Protein AF-0000000086166645 (afdb_homodimer)

Organism: Eudyptula minor (NCBI:txid37083)

Sequence (328 aa):
VIAVFSGGPWGHWTWPEMCPKGSYTSSISFKVETPQGVMEDDMALNGIRLCCSHSRDPSGGNTAESQSGRWGRWSEVAHLVGFALLVEVPQRGLLSNEVATTSAHFACSDGHILEGPGSIWGQWGGWSAQCPRAVCGTETWQDPAQGLKSDDTALNDLNELFCCVIAVFSGGPWGHWTWPEMCPKGSYTSSISFKVETPQGVMEDDMALNGIRLCCSHSRDPSGGNTAESQSGRWGRWSEVAHLVGFALLVEVPQRGLLSNEVATTSAHFACSDGHILEGPGSIWGQWGGWSAQCPRAVCGTETWQDPAQGLKSDDTALNDLNELFCC

Structure (mmCIF, N/CA/C/O backbone):
data_AF-0000000086166645-model_v1
#
loop_
_entity.id
_entity.type
_entity.pdbx_description
1 polymer 'Vitelline membrane outer layer protein 1'
#
loop_
_atom_site.group_PDB
_atom_site.id
_atom_site.type_symbol
_atom_site.label_atom_id
_atom_site.label_alt_id
_atom_site.label_comp_id
_atom_site.label_asym_id
_atom_site.label_entity_id
_atom_site.label_seq_id
_atom_site.pdbx_PDB_ins_code
_atom_site.Cartn_x
_atom_site.Cartn_y
_atom_site.Cartn_z
_atom_site.occupancy
_atom_site.B_iso_or_equiv
_atom_site.auth_seq_id
_atom_site.auth_comp_id
_atom_site.auth_asym_id
_atom_site.auth_atom_id
_atom_site.pdbx_PDB_model_num
ATOM 1 N N . VAL A 1 1 ? -14.945 -15.648 -1.2 1 90.44 1 VAL A N 1
ATOM 2 C CA . VAL A 1 1 ? -13.82 -16.062 -2.023 1 90.44 1 VAL A CA 1
ATOM 3 C C . VAL A 1 1 ? -13.914 -15.398 -3.398 1 90.44 1 VAL A C 1
ATOM 5 O O . VAL A 1 1 ? -15 -15.289 -3.965 1 90.44 1 VAL A O 1
ATOM 8 N N . ILE A 1 2 ? -12.773 -14.914 -3.855 1 88.88 2 ILE A N 1
ATOM 9 C CA . ILE A 1 2 ? -12.68 -14.461 -5.238 1 88.88 2 ILE A CA 1
ATOM 10 C C . ILE A 1 2 ? -11.641 -15.289 -5.984 1 88.88 2 ILE A C 1
ATOM 12 O O . ILE A 1 2 ? -10.609 -15.672 -5.418 1 88.88 2 ILE A O 1
ATOM 16 N N . ALA A 1 3 ? -12.07 -15.633 -7.16 1 86.69 3 ALA A N 1
ATOM 17 C CA . ALA A 1 3 ? -11.211 -16.547 -7.918 1 86.69 3 ALA A CA 1
ATOM 18 C C . ALA A 1 3 ? -11.125 -16.125 -9.383 1 86.69 3 ALA A C 1
ATOM 20 O O . ALA A 1 3 ? -12.016 -15.445 -9.891 1 86.69 3 ALA A O 1
ATOM 21 N N . VAL A 1 4 ? -9.992 -16.406 -9.867 1 81.25 4 VAL A N 1
ATOM 22 C CA . VAL A 1 4 ? -9.867 -16.297 -11.312 1 81.25 4 VAL A CA 1
ATOM 23 C C . VAL A 1 4 ? -9.469 -17.641 -11.906 1 81.25 4 VAL A C 1
ATOM 25 O O . VAL A 1 4 ? -8.719 -18.391 -11.297 1 81.25 4 VAL A O 1
ATOM 28 N N . PHE A 1 5 ? -10.227 -18 -13 1 67.88 5 PHE A N 1
ATOM 29 C CA . PHE A 1 5 ? -10.023 -19.328 -13.57 1 67.88 5 PHE A CA 1
ATOM 30 C C . PHE A 1 5 ? -9.078 -19.281 -14.758 1 67.88 5 PHE A C 1
ATOM 32 O O . PHE A 1 5 ? -9.172 -18.375 -15.586 1 67.88 5 PHE A O 1
ATOM 39 N N . SER A 1 6 ? -7.941 -19.906 -14.602 1 59.84 6 SER A N 1
ATOM 40 C CA . SER A 1 6 ? -7.094 -19.891 -15.789 1 59.84 6 SER A CA 1
ATOM 41 C C . SER A 1 6 ? -7.125 -21.25 -16.5 1 59.84 6 SER A C 1
ATOM 43 O O . SER A 1 6 ? -6.547 -21.406 -17.578 1 59.84 6 SER A O 1
ATOM 45 N N . GLY A 1 7 ? -7.973 -22.172 -16.312 1 52.88 7 GLY A N 1
ATOM 46 C CA . GLY A 1 7 ? -8.312 -23.281 -17.188 1 52.88 7 GLY A CA 1
ATOM 47 C C . GLY A 1 7 ? -7.648 -24.578 -16.781 1 52.88 7 GLY A C 1
ATOM 48 O O . GLY A 1 7 ? -7.93 -25.625 -17.359 1 52.88 7 GLY A O 1
ATOM 49 N N . GLY A 1 8 ? -6.352 -24.672 -16.266 1 54.59 8 GLY A N 1
ATOM 50 C CA . GLY A 1 8 ? -5.777 -26 -16.375 1 54.59 8 GLY A CA 1
ATOM 51 C C . GLY A 1 8 ? -6.262 -26.953 -15.297 1 54.59 8 GLY A C 1
ATOM 52 O O . GLY A 1 8 ? -6.512 -26.531 -14.164 1 54.59 8 GLY A O 1
ATOM 53 N N . PRO A 1 9 ? -6.777 -28.109 -15.727 1 54.25 9 PRO A N 1
ATOM 54 C CA . PRO A 1 9 ? -7.504 -29.109 -14.938 1 54.25 9 PRO A CA 1
ATOM 55 C C . PRO A 1 9 ? -6.633 -29.75 -13.867 1 54.25 9 PRO A C 1
ATOM 57 O O . PRO A 1 9 ? -7.145 -30.453 -12.984 1 54.25 9 PRO A O 1
ATOM 60 N N . TRP A 1 10 ? -5.227 -29.578 -13.961 1 61.47 10 TRP A N 1
ATOM 61 C CA . TRP A 1 10 ? -4.43 -30.453 -13.109 1 61.47 10 TRP A CA 1
ATOM 62 C C . TRP A 1 10 ? -3.742 -29.672 -12 1 61.47 10 TRP A C 1
ATOM 64 O O . TRP A 1 10 ? -3.293 -28.547 -12.219 1 61.47 10 TRP A O 1
ATOM 74 N N . GLY A 1 11 ? -4.035 -30.016 -10.703 1 70.62 11 GLY A N 1
ATOM 75 C CA . GLY A 1 11 ? -3.324 -29.5 -9.539 1 70.62 11 GLY A CA 1
ATOM 76 C C . GLY A 1 11 ? -4.059 -29.734 -8.234 1 70.62 11 GLY A C 1
ATOM 77 O O . GLY A 1 11 ? -5.004 -30.516 -8.188 1 70.62 11 GLY A O 1
ATOM 78 N N . HIS A 1 12 ? -3.377 -29.391 -7.242 1 76.38 12 HIS A N 1
ATOM 79 C CA . HIS A 1 12 ? -3.98 -29.469 -5.914 1 76.38 12 HIS A CA 1
ATOM 80 C C . HIS A 1 12 ? -3.979 -28.094 -5.23 1 76.38 12 HIS A C 1
ATOM 82 O O . HIS A 1 12 ? -3.123 -27.266 -5.52 1 76.38 12 HIS A O 1
ATOM 88 N N . TRP A 1 13 ? -5.016 -28.016 -4.41 1 79.56 13 TRP A N 1
ATOM 89 C CA . TRP A 1 13 ? -5.074 -26.797 -3.617 1 79.56 13 TRP A CA 1
ATOM 90 C C . TRP A 1 13 ? -4.07 -26.844 -2.473 1 79.56 13 TRP A C 1
ATOM 92 O O . TRP A 1 13 ? -3.928 -27.859 -1.802 1 79.56 13 TRP A O 1
ATOM 102 N N . THR A 1 14 ? -3.383 -25.703 -2.408 1 82 14 THR A N 1
ATOM 103 C CA . THR A 1 14 ? -2.521 -25.562 -1.239 1 82 14 THR A CA 1
ATOM 104 C C . THR A 1 14 ? -3.342 -25.203 -0.003 1 82 14 THR A C 1
ATOM 106 O O . THR A 1 14 ? -4.535 -24.922 -0.106 1 82 14 THR A O 1
ATOM 109 N N . TRP A 1 15 ? -2.68 -25.312 1.168 1 85.62 15 TRP A N 1
ATOM 110 C CA . TRP A 1 15 ? -3.35 -24.859 2.381 1 85.62 15 TRP A CA 1
ATOM 111 C C . TRP A 1 15 ? -3.559 -23.344 2.348 1 85.62 15 TRP A C 1
ATOM 113 O O . TRP A 1 15 ? -2.682 -22.594 1.906 1 85.62 15 TRP A O 1
ATOM 123 N N . PRO A 1 16 ? -4.691 -22.984 2.898 1 89.88 16 PRO A N 1
ATOM 124 C CA . PRO A 1 16 ? -4.953 -21.547 2.941 1 89.88 16 PRO A CA 1
ATOM 125 C C . PRO A 1 16 ? -4.098 -20.812 3.979 1 89.88 16 PRO A C 1
ATOM 127 O O . PRO A 1 16 ? -3.785 -21.391 5.031 1 89.88 16 PRO A O 1
ATOM 130 N N . GLU A 1 17 ? -3.633 -19.703 3.641 1 91.5 17 GLU A N 1
ATOM 131 C CA . GLU A 1 17 ? -2.971 -18.797 4.574 1 91.5 17 GLU A CA 1
ATOM 132 C C . GLU A 1 17 ? -3.768 -17.5 4.754 1 91.5 17 GLU A C 1
ATOM 134 O O . GLU A 1 17 ? -4.113 -16.844 3.771 1 91.5 17 GLU A O 1
ATOM 139 N N . MET A 1 18 ? -4.004 -17.156 6.109 1 92.81 18 MET A N 1
ATOM 140 C CA . MET A 1 18 ? -4.84 -16 6.406 1 92.81 18 MET A CA 1
ATOM 141 C C . MET A 1 18 ? -4.035 -14.922 7.121 1 92.81 18 MET A C 1
ATOM 143 O O . MET A 1 18 ? -3.092 -15.227 7.852 1 92.81 18 MET A O 1
ATOM 147 N N . CYS A 1 19 ? -4.453 -13.695 6.855 1 90.12 19 CYS A N 1
ATOM 148 C CA . CYS A 1 19 ? -3.98 -12.609 7.711 1 90.12 19 CYS A CA 1
ATOM 149 C C . CYS A 1 19 ? -4.512 -12.766 9.133 1 90.12 19 CYS A C 1
ATOM 151 O O . CYS A 1 19 ? -5.539 -13.406 9.344 1 90.12 19 CYS A O 1
ATOM 153 N N . PRO A 1 20 ? -3.758 -12.188 10.102 1 86.31 20 PRO A N 1
ATOM 154 C CA . PRO A 1 20 ? -4.316 -12.188 11.461 1 86.31 20 PRO A CA 1
ATOM 155 C C . PRO A 1 20 ? -5.711 -11.578 11.523 1 86.31 20 PRO A C 1
ATOM 157 O O . PRO A 1 20 ? -6.059 -10.734 10.695 1 86.31 20 PRO A O 1
ATOM 160 N N . LYS A 1 21 ? -6.406 -12.031 12.562 1 85.62 21 LYS A N 1
ATOM 161 C CA . LYS A 1 21 ? -7.766 -11.531 12.719 1 85.62 21 LYS A CA 1
ATOM 162 C C . LYS A 1 21 ? -7.781 -10.008 12.812 1 85.62 21 LYS A C 1
ATOM 164 O O . LYS A 1 21 ? -6.977 -9.414 13.539 1 85.62 21 LYS A O 1
ATOM 169 N N . GLY A 1 22 ? -8.656 -9.398 12.062 1 82.94 22 GLY A N 1
ATOM 170 C CA . GLY A 1 22 ? -8.82 -7.957 12.094 1 82.94 22 GLY A CA 1
ATOM 171 C C . GLY A 1 22 ? -7.883 -7.227 11.156 1 82.94 22 GLY A C 1
ATOM 172 O O . GLY A 1 22 ? -7.855 -5.992 11.133 1 82.94 22 GLY A O 1
ATOM 173 N N . SER A 1 23 ? -7.137 -8.031 10.414 1 86.38 23 SER A N 1
ATOM 174 C CA . SER A 1 23 ? -6.215 -7.406 9.477 1 86.38 23 SER A CA 1
ATOM 175 C C . SER A 1 23 ? -6.602 -7.711 8.031 1 86.38 23 SER A C 1
ATOM 177 O O . SER A 1 23 ? -7.375 -8.633 7.777 1 86.38 23 SER A O 1
ATOM 179 N N . TYR A 1 24 ? -6.133 -6.902 7.203 1 90.06 24 TYR A N 1
ATOM 180 C CA . TYR A 1 24 ? -6.422 -7.027 5.777 1 90.06 24 TYR A CA 1
ATOM 181 C C . TYR A 1 24 ? -5.164 -6.809 4.945 1 90.06 24 TYR A C 1
ATOM 183 O O . TYR A 1 24 ? -4.172 -6.273 5.438 1 90.06 24 TYR A O 1
ATOM 191 N N . THR A 1 25 ? -5.289 -7.195 3.715 1 90.69 25 THR A N 1
ATOM 192 C CA . THR A 1 25 ? -4.133 -7.062 2.832 1 90.69 25 THR A CA 1
ATOM 193 C C . THR A 1 25 ? -4.043 -5.645 2.275 1 90.69 25 THR A C 1
ATOM 195 O O . THR A 1 25 ? -4.965 -5.168 1.612 1 90.69 25 THR A O 1
ATOM 198 N N . SER A 1 26 ? -2.951 -5.039 2.537 1 88.12 26 SER A N 1
ATOM 199 C CA . SER A 1 26 ? -2.789 -3.67 2.061 1 88.12 26 SER A CA 1
ATOM 200 C C . SER A 1 26 ? -1.726 -3.586 0.97 1 88.12 26 SER A C 1
ATOM 202 O O . SER A 1 26 ? -1.626 -2.576 0.27 1 88.12 26 SER A O 1
ATOM 204 N N . SER A 1 27 ? -0.942 -4.57 0.837 1 88.56 27 SER A N 1
ATOM 205 C CA . SER A 1 27 ? 0.102 -4.637 -0.181 1 88.56 27 SER A CA 1
ATOM 206 C C . SER A 1 27 ? 0.457 -6.082 -0.516 1 88.56 27 SER A C 1
ATOM 208 O O . SER A 1 27 ? 0.029 -7.008 0.176 1 88.56 27 SER A O 1
ATOM 210 N N . ILE A 1 28 ? 1.284 -6.16 -1.616 1 90.12 28 ILE A N 1
ATOM 211 C CA . ILE A 1 28 ? 1.603 -7.5 -2.098 1 90.12 28 ILE A CA 1
ATOM 212 C C . ILE A 1 28 ? 3.072 -7.566 -2.504 1 90.12 28 ILE A C 1
ATOM 214 O O . ILE A 1 28 ? 3.623 -6.594 -3.027 1 90.12 28 ILE A O 1
ATOM 218 N N . SER A 1 29 ? 3.648 -8.688 -2.215 1 89.5 29 SER A N 1
ATOM 219 C CA . SER A 1 29 ? 4.969 -9.023 -2.742 1 89.5 29 SER A CA 1
ATOM 220 C C . SER A 1 29 ? 4.898 -10.234 -3.666 1 89.5 29 SER A C 1
ATOM 222 O O . SER A 1 29 ? 4.09 -11.141 -3.453 1 89.5 29 SER A O 1
ATOM 224 N N . PHE A 1 30 ? 5.793 -10.234 -4.645 1 88.31 30 PHE A N 1
ATOM 225 C CA . PHE A 1 30 ? 5.805 -11.297 -5.641 1 88.31 30 PHE A CA 1
ATOM 226 C C . PHE A 1 30 ? 7.113 -12.078 -5.586 1 88.31 30 PHE A C 1
ATOM 228 O O . PHE A 1 30 ? 8.188 -11.484 -5.461 1 88.31 30 PHE A O 1
ATOM 235 N N . LYS A 1 31 ? 6.895 -13.367 -5.668 1 86.75 31 LYS A N 1
ATOM 236 C CA . LYS A 1 31 ? 8.078 -14.203 -5.871 1 86.75 31 LYS A CA 1
ATOM 237 C C . LYS A 1 31 ? 8.281 -14.508 -7.352 1 86.75 31 LYS A C 1
ATOM 239 O O . LYS A 1 31 ? 7.469 -15.211 -7.965 1 86.75 31 LYS A O 1
ATOM 244 N N . VAL A 1 32 ? 9.422 -13.992 -7.816 1 83.75 32 VAL A N 1
ATOM 245 C CA . VAL A 1 32 ? 9.641 -14.086 -9.258 1 83.75 32 VAL A CA 1
ATOM 246 C C . VAL A 1 32 ? 11 -14.727 -9.531 1 83.75 32 VAL A C 1
ATOM 248 O O . VAL A 1 32 ? 11.977 -14.445 -8.836 1 83.75 32 VAL A O 1
ATOM 251 N N . GLU A 1 33 ? 11.039 -15.742 -10.359 1 77.25 33 GLU A N 1
ATOM 252 C CA . GLU A 1 33 ? 12.289 -16.328 -10.844 1 77.25 33 GLU A CA 1
ATOM 253 C C . GLU A 1 33 ? 12.734 -15.68 -12.148 1 77.25 33 GLU A C 1
ATOM 255 O O . GLU A 1 33 ? 11.953 -15.57 -13.094 1 77.25 33 GLU A O 1
ATOM 260 N N . THR A 1 34 ? 13.867 -14.961 -12.031 1 66.31 34 THR A N 1
ATOM 261 C CA . THR A 1 34 ? 14.398 -14.375 -13.258 1 66.31 34 THR A CA 1
ATOM 262 C C . THR A 1 34 ? 14.859 -15.461 -14.227 1 66.31 34 THR A C 1
ATOM 264 O O . THR A 1 34 ? 15.312 -16.531 -13.797 1 66.31 34 THR A O 1
ATOM 267 N N . PRO A 1 35 ? 14.633 -15.289 -15.5 1 60.47 35 PRO A N 1
ATOM 268 C CA . PRO A 1 35 ? 15.016 -16.312 -16.484 1 60.47 35 PRO A CA 1
ATOM 269 C C . PRO A 1 35 ? 16.484 -16.703 -16.375 1 60.47 35 PRO A C 1
ATOM 271 O O . PRO A 1 35 ? 17.344 -15.844 -16.125 1 60.47 35 PRO A O 1
ATOM 274 N N . GLN A 1 36 ? 17 -17.844 -15.922 1 54.12 36 GLN A N 1
ATOM 275 C CA . GLN A 1 36 ? 18.391 -18.234 -15.789 1 54.12 36 GLN A CA 1
ATOM 276 C C . GLN A 1 36 ? 19 -18.625 -17.141 1 54.12 36 GLN A C 1
ATOM 278 O O . GLN A 1 36 ? 20.219 -18.672 -17.297 1 54.12 36 GLN A O 1
ATOM 283 N N . GLY A 1 37 ? 18.141 -18.938 -18.094 1 49.38 37 GLY A N 1
ATOM 284 C CA . GLY A 1 37 ? 18.766 -19.453 -19.312 1 49.38 37 GLY A CA 1
ATOM 285 C C . GLY A 1 37 ? 18.469 -18.594 -20.531 1 49.38 37 GLY A C 1
ATOM 286 O O . GLY A 1 37 ? 17.922 -17.5 -20.422 1 49.38 37 GLY A O 1
ATOM 287 N N . VAL A 1 38 ? 19.047 -19.125 -21.797 1 46.09 38 VAL A N 1
ATOM 288 C CA . VAL A 1 38 ? 19.016 -18.578 -23.156 1 46.09 38 VAL A CA 1
ATOM 289 C C . VAL A 1 38 ? 17.625 -18.062 -23.484 1 46.09 38 VAL A C 1
ATOM 291 O O . VAL A 1 38 ? 17.469 -17.141 -24.297 1 46.09 38 VAL A O 1
ATOM 294 N N . MET A 1 39 ? 16.656 -18.906 -23.234 1 43.19 39 MET A N 1
ATOM 295 C CA . MET A 1 39 ? 15.312 -18.453 -23.594 1 43.19 39 MET A CA 1
ATOM 296 C C . MET A 1 39 ? 14.734 -17.547 -22.516 1 43.19 39 MET A C 1
ATOM 298 O O . MET A 1 39 ? 14.312 -18.016 -21.453 1 43.19 39 MET A O 1
ATOM 302 N N . GLU A 1 40 ? 15.352 -16.516 -22.109 1 46.94 40 GLU A N 1
ATOM 303 C CA . GLU A 1 40 ? 15.438 -15.383 -21.188 1 46.94 40 GLU A CA 1
ATOM 304 C C . GLU A 1 40 ? 14.07 -15.031 -20.625 1 46.94 40 GLU A C 1
ATOM 306 O O . GLU A 1 40 ? 13.977 -14.297 -19.625 1 46.94 40 GLU A O 1
ATOM 311 N N . ASP A 1 41 ? 12.992 -15.195 -21.359 1 49.28 41 ASP A N 1
ATOM 312 C CA . ASP A 1 41 ? 11.836 -14.32 -21.234 1 49.28 41 ASP A CA 1
ATOM 313 C C . ASP A 1 41 ? 10.797 -14.906 -20.281 1 49.28 41 ASP A C 1
ATOM 315 O O . ASP A 1 41 ? 9.656 -14.43 -20.234 1 49.28 41 ASP A O 1
ATOM 319 N N . ASP A 1 42 ? 11.117 -16.109 -19.688 1 54.41 42 ASP A N 1
ATOM 320 C CA . ASP A 1 42 ? 9.906 -16.625 -19.047 1 54.41 42 ASP A CA 1
ATOM 321 C C . ASP A 1 42 ? 9.859 -16.234 -17.578 1 54.41 42 ASP A C 1
ATOM 323 O O . ASP A 1 42 ? 10.539 -16.844 -16.75 1 54.41 42 ASP A O 1
ATOM 327 N N . MET A 1 43 ? 9.445 -15.039 -17.219 1 61.44 43 MET A N 1
ATOM 328 C CA . MET A 1 43 ? 9.188 -14.711 -15.82 1 61.44 43 MET A CA 1
ATOM 329 C C . MET A 1 43 ? 7.953 -15.453 -15.312 1 61.44 43 MET A C 1
ATOM 331 O O . MET A 1 43 ? 6.926 -15.5 -15.992 1 61.44 43 MET A O 1
ATOM 335 N N . ALA A 1 44 ? 8.195 -16.406 -14.422 1 76.56 44 ALA A N 1
ATOM 336 C CA . ALA A 1 44 ? 7.047 -17.062 -13.797 1 76.56 44 ALA A CA 1
ATOM 337 C C . ALA A 1 44 ? 6.832 -16.547 -12.375 1 76.56 44 ALA A C 1
ATOM 339 O O . ALA A 1 44 ? 7.793 -16.266 -11.656 1 76.56 44 ALA A O 1
ATOM 340 N N . LEU A 1 45 ? 5.566 -16.234 -12.188 1 81.81 45 LEU A N 1
ATOM 341 C CA . LEU A 1 45 ? 5.168 -15.898 -10.828 1 81.81 45 LEU A CA 1
ATOM 342 C C . LEU A 1 45 ? 5.082 -17.141 -9.953 1 81.81 45 LEU A C 1
ATOM 344 O O . LEU A 1 45 ? 4.215 -18 -10.164 1 81.81 45 LEU A O 1
ATOM 348 N N . ASN A 1 46 ? 5.992 -17.219 -8.969 1 81.75 46 ASN A N 1
ATOM 349 C CA . ASN A 1 46 ? 6.09 -18.438 -8.172 1 81.75 46 ASN A CA 1
ATOM 350 C C . ASN A 1 46 ? 5.348 -18.297 -6.844 1 81.75 46 ASN A C 1
ATOM 352 O O . ASN A 1 46 ? 5.105 -19.297 -6.156 1 81.75 46 ASN A O 1
ATOM 356 N N . GLY A 1 47 ? 5.039 -17.125 -6.551 1 85.25 47 GLY A N 1
ATOM 357 C CA . GLY A 1 47 ? 4.355 -16.922 -5.285 1 85.25 47 GLY A CA 1
ATOM 358 C C . GLY A 1 47 ? 3.855 -15.5 -5.098 1 85.25 47 GLY A C 1
ATOM 359 O O . GLY A 1 47 ? 4.375 -14.562 -5.715 1 85.25 47 GLY A O 1
ATOM 360 N N . ILE A 1 48 ? 2.848 -15.461 -4.246 1 88.19 48 ILE A N 1
ATOM 361 C CA . ILE A 1 48 ? 2.361 -14.164 -3.807 1 88.19 48 ILE A CA 1
ATOM 362 C C . ILE A 1 48 ? 2.359 -14.102 -2.279 1 88.19 48 ILE A C 1
ATOM 364 O O . ILE A 1 48 ? 2.053 -15.094 -1.615 1 88.19 48 ILE A O 1
ATOM 368 N N . ARG A 1 49 ? 2.699 -12.953 -1.855 1 89.44 49 ARG A N 1
ATOM 369 C CA . ARG A 1 49 ? 2.668 -12.68 -0.423 1 89.44 49 ARG A CA 1
ATOM 370 C C . ARG A 1 49 ? 1.76 -11.492 -0.112 1 89.44 49 ARG A C 1
ATOM 372 O O . ARG A 1 49 ? 1.937 -10.406 -0.666 1 89.44 49 ARG A O 1
ATOM 379 N N . LEU A 1 50 ? 0.805 -11.828 0.806 1 91.19 50 LEU A N 1
ATOM 380 C CA . LEU A 1 50 ? -0.066 -10.766 1.289 1 91.19 50 LEU A CA 1
ATOM 381 C C . LEU A 1 50 ? 0.551 -10.062 2.492 1 91.19 50 LEU A C 1
ATOM 383 O O . LEU A 1 50 ? 0.89 -10.703 3.486 1 91.19 50 LEU A O 1
ATOM 387 N N . CYS A 1 51 ? 0.699 -8.766 2.402 1 87.5 51 CYS A N 1
ATOM 388 C CA . CYS A 1 51 ? 1.122 -7.969 3.549 1 87.5 51 CYS A CA 1
ATOM 389 C C . CYS A 1 51 ? -0.08 -7.414 4.301 1 87.5 51 CYS A C 1
ATOM 391 O O . CYS A 1 51 ? -0.818 -6.578 3.773 1 87.5 51 CYS A O 1
ATOM 393 N N . CYS A 1 52 ? -0.15 -7.797 5.578 1 87.31 52 CYS A N 1
ATOM 394 C CA . CYS A 1 52 ? -1.371 -7.57 6.344 1 87.31 52 CYS A CA 1
ATOM 395 C C . CYS A 1 52 ? -1.237 -6.34 7.234 1 87.31 52 CYS A C 1
ATOM 397 O O . CYS A 1 52 ? -0.193 -6.129 7.855 1 87.31 52 CYS A O 1
ATOM 399 N N . SER A 1 53 ? -2.215 -5.512 7.219 1 79.75 53 SER A N 1
ATOM 400 C CA . SER A 1 53 ? -2.246 -4.312 8.047 1 79.75 53 SER A CA 1
ATOM 401 C C . SER A 1 53 ? -3.555 -4.215 8.828 1 79.75 53 SER A C 1
ATOM 403 O O . SER A 1 53 ? -4.578 -4.75 8.398 1 79.75 53 SER A O 1
ATOM 405 N N . HIS A 1 54 ? -3.363 -3.684 10.008 1 73 54 HIS A N 1
ATOM 406 C CA . HIS A 1 54 ? -4.566 -3.434 10.789 1 73 54 HIS A CA 1
ATOM 407 C C . HIS A 1 54 ? -5.152 -2.061 10.477 1 73 54 HIS A C 1
ATOM 409 O O . HIS A 1 54 ? -4.414 -1.105 10.242 1 73 54 HIS A O 1
ATOM 415 N N . SER A 1 55 ? -6.418 -2.002 9.945 1 57.62 55 SER A N 1
ATOM 416 C CA . SER A 1 55 ? -7.047 -0.722 9.633 1 57.62 55 SER A CA 1
ATOM 417 C C . SER A 1 55 ? -6.91 0.254 10.797 1 57.62 55 SER A C 1
ATOM 419 O O . SER A 1 55 ? -6.801 1.465 10.594 1 57.62 55 SER A O 1
ATOM 421 N N . ARG A 1 56 ? -7.441 -0.224 12.023 1 54 56 ARG A N 1
ATOM 422 C CA . ARG A 1 56 ? -7.703 0.724 13.102 1 54 56 ARG A CA 1
ATOM 423 C C . ARG A 1 56 ? -6.586 0.698 14.141 1 54 56 ARG A C 1
ATOM 425 O O . ARG A 1 56 ? -6.457 1.626 14.938 1 54 56 ARG A O 1
ATOM 432 N N . ASP A 1 57 ? -6.133 -0.481 14.445 1 49.59 57 ASP A N 1
ATOM 433 C CA . ASP A 1 57 ? -5.426 -0.601 15.719 1 49.59 57 ASP A CA 1
ATOM 434 C C . ASP A 1 57 ? -3.918 -0.481 15.523 1 49.59 57 ASP A C 1
ATOM 436 O O . ASP A 1 57 ? -3.297 -1.343 14.898 1 49.59 57 ASP A O 1
ATOM 440 N N . PRO A 1 58 ? -3.436 0.836 15.859 1 47.47 58 PRO A N 1
ATOM 441 C CA . PRO A 1 58 ? -1.997 1.068 16.016 1 47.47 58 PRO A CA 1
ATOM 442 C C . PRO A 1 58 ? -1.287 -0.083 16.719 1 47.47 58 PRO A C 1
ATOM 444 O O . PRO A 1 58 ? -0.056 -0.097 16.797 1 47.47 58 PRO A O 1
ATOM 447 N N . SER A 1 59 ? -2.029 -0.797 17.453 1 43.66 59 SER A N 1
ATOM 448 C CA . SER A 1 59 ? -1.344 -1.587 18.469 1 43.66 59 SER A CA 1
ATOM 449 C C . SER A 1 59 ? -0.371 -2.576 17.844 1 43.66 59 SER A C 1
ATOM 451 O O . SER A 1 59 ? 0.44 -3.189 18.531 1 43.66 59 SER A O 1
ATOM 453 N N . GLY A 1 60 ? -0.621 -2.779 16.703 1 51.22 60 GLY A N 1
ATOM 454 C CA . GLY A 1 60 ? 0.254 -3.883 16.344 1 51.22 60 GLY A CA 1
ATOM 455 C C . GLY A 1 60 ? 1.676 -3.445 16.047 1 51.22 60 GLY A C 1
ATOM 456 O O . GLY A 1 60 ? 2.477 -4.227 15.523 1 51.22 60 GLY A O 1
ATOM 457 N N . GLY A 1 61 ? 2.064 -2.213 16.703 1 55.31 61 GLY A N 1
ATOM 458 C CA . GLY A 1 61 ? 3.447 -1.767 16.75 1 55.31 61 GLY A CA 1
ATOM 459 C C . GLY A 1 61 ? 4.008 -1.423 15.375 1 55.31 61 GLY A C 1
ATOM 460 O O . GLY A 1 61 ? 5.211 -1.181 15.234 1 55.31 61 GLY A O 1
ATOM 461 N N . ASN A 1 62 ? 3.154 -1.214 14.312 1 76.38 62 ASN A N 1
ATOM 462 C CA . ASN A 1 62 ? 3.855 -1.054 13.039 1 76.38 62 ASN A CA 1
ATOM 463 C C . ASN A 1 62 ? 3.447 0.236 12.336 1 76.38 62 ASN A C 1
ATOM 465 O O . ASN A 1 62 ? 3.381 0.281 11.102 1 76.38 62 ASN A O 1
ATOM 469 N N . THR A 1 63 ? 3.041 1.251 13.258 1 82.75 63 THR A N 1
ATOM 470 C CA . THR A 1 63 ? 2.715 2.525 12.633 1 82.75 63 THR A CA 1
ATOM 471 C C . THR A 1 63 ? 3.529 3.658 13.25 1 82.75 63 THR A C 1
ATOM 473 O O . THR A 1 63 ? 3.957 3.564 14.398 1 82.75 63 THR A O 1
ATOM 476 N N . ALA A 1 64 ? 3.832 4.695 12.57 1 87.81 64 ALA A N 1
ATOM 477 C CA . ALA A 1 64 ? 4.359 5.984 13.016 1 87.81 64 ALA A CA 1
ATOM 478 C C . ALA A 1 64 ? 3.377 7.113 12.719 1 87.81 64 ALA A C 1
ATOM 480 O O . ALA A 1 64 ? 2.963 7.301 11.57 1 87.81 64 ALA A O 1
ATOM 481 N N . GLU A 1 65 ? 2.984 7.812 13.727 1 87.12 65 GLU A N 1
ATOM 482 C CA . GLU A 1 65 ? 1.935 8.82 13.578 1 87.12 65 GLU A CA 1
ATOM 483 C C . GLU A 1 65 ? 2.48 10.227 13.812 1 87.12 65 GLU A C 1
ATOM 485 O O . GLU A 1 65 ? 3.227 10.461 14.766 1 87.12 65 GLU A O 1
ATOM 490 N N . SER A 1 66 ? 2.066 11.062 12.875 1 83.06 66 SER A N 1
ATOM 491 C CA . SER A 1 66 ? 2.359 12.469 13.141 1 83.06 66 SER A CA 1
ATOM 492 C C . SER A 1 66 ? 1.564 12.984 14.328 1 83.06 66 SER A C 1
ATOM 494 O O . SER A 1 66 ? 0.522 12.43 14.68 1 83.06 66 SER A O 1
ATOM 496 N N . GLN A 1 67 ? 2.154 13.891 14.977 1 75.69 67 GLN A N 1
ATOM 497 C CA . GLN A 1 67 ? 1.313 14.555 15.961 1 75.69 67 GLN A CA 1
ATOM 498 C C . GLN A 1 67 ? 0.068 15.148 15.32 1 75.69 67 GLN A C 1
ATOM 500 O O . GLN A 1 67 ? 0.156 15.805 14.273 1 75.69 67 GLN A O 1
ATOM 505 N N . SER A 1 68 ? -1.004 14.688 15.672 1 72.44 68 SER A N 1
ATOM 506 C CA . SER A 1 68 ? -2.23 15.047 14.969 1 72.44 68 SER A CA 1
ATOM 507 C C . SER A 1 68 ? -3.193 15.797 15.883 1 72.44 68 SER A C 1
ATOM 509 O O . SER A 1 68 ? -3.098 15.703 17.109 1 72.44 68 SER A O 1
ATOM 511 N N . GLY A 1 69 ? -3.912 16.688 15.258 1 67.81 69 GLY A N 1
ATOM 512 C CA . GLY A 1 69 ? -4.961 17.375 15.992 1 67.81 69 GLY A CA 1
ATOM 513 C C . GLY A 1 69 ? -5.977 16.438 16.609 1 67.81 69 GLY A C 1
ATOM 514 O O . GLY A 1 69 ? -6.02 15.25 16.266 1 67.81 69 GLY A O 1
ATOM 515 N N . ARG A 1 70 ? -6.715 16.938 17.531 1 67.62 70 ARG A N 1
ATOM 516 C CA . ARG A 1 70 ? -7.684 16.156 18.297 1 67.62 70 ARG A CA 1
ATOM 517 C C . ARG A 1 70 ? -8.859 15.734 17.422 1 67.62 70 ARG A C 1
ATOM 519 O O . ARG A 1 70 ? -9.492 14.703 17.672 1 67.62 70 ARG A O 1
ATOM 526 N N . TRP A 1 71 ? -9.047 16.469 16.406 1 75.12 71 TRP A N 1
ATOM 527 C CA . TRP A 1 71 ? -10.266 16.25 15.648 1 75.12 71 TRP A CA 1
ATOM 528 C C . TRP A 1 71 ? -9.977 15.469 14.367 1 75.12 71 TRP A C 1
ATOM 530 O O . TRP A 1 71 ? -8.844 15.492 13.867 1 75.12 71 TRP A O 1
ATOM 540 N N . GLY A 1 72 ? -10.969 14.836 13.922 1 81.12 72 GLY A N 1
ATOM 541 C CA . GLY A 1 72 ? -10.883 14.094 12.68 1 81.12 72 GLY A CA 1
ATOM 542 C C . GLY A 1 72 ? -10.875 12.586 12.883 1 81.12 72 GLY A C 1
ATOM 543 O O . GLY A 1 72 ? -10.836 12.109 14.016 1 81.12 72 GLY A O 1
ATOM 544 N N . ARG A 1 73 ? -10.984 11.953 11.836 1 84.44 73 ARG A N 1
ATOM 545 C CA . ARG A 1 73 ? -10.953 10.492 11.82 1 84.44 73 ARG A CA 1
ATOM 546 C C . ARG A 1 73 ? -9.906 9.977 10.844 1 84.44 73 ARG A C 1
ATOM 548 O O . ARG A 1 73 ? -9.742 10.531 9.75 1 84.44 73 ARG A O 1
ATOM 555 N N . TRP A 1 74 ? -9.289 8.906 11.336 1 87.31 74 TRP A N 1
ATOM 556 C CA . TRP A 1 74 ? -8.297 8.281 10.461 1 87.31 74 TRP A CA 1
ATOM 557 C C . TRP A 1 74 ? -8.977 7.523 9.328 1 87.31 74 TRP A C 1
ATOM 559 O O . TRP A 1 74 ? -9.938 6.785 9.547 1 87.31 74 TRP A O 1
ATOM 569 N N . SER A 1 75 ? -8.461 7.797 8.164 1 85.81 75 SER A N 1
ATOM 570 C CA . SER A 1 75 ? -8.969 7.051 7.02 1 85.81 75 SER A CA 1
ATOM 571 C C . SER A 1 75 ? -8.469 5.609 7.031 1 85.81 75 SER A C 1
ATOM 573 O O . SER A 1 75 ? -7.43 5.312 7.621 1 85.81 75 SER A O 1
ATOM 575 N N . GLU A 1 76 ? -9.266 4.805 6.359 1 83.12 76 GLU A N 1
ATOM 576 C CA . GLU A 1 76 ? -8.812 3.432 6.156 1 83.12 76 GLU A CA 1
ATOM 577 C C . GLU A 1 76 ? -7.637 3.375 5.188 1 83.12 76 GLU A C 1
ATOM 579 O O . GLU A 1 76 ? -7.594 4.129 4.211 1 83.12 76 GLU A O 1
ATOM 584 N N . VAL A 1 77 ? -6.75 2.48 5.523 1 84.81 77 VAL A N 1
ATOM 585 C CA . VAL A 1 77 ? -5.66 2.217 4.59 1 84.81 77 VAL A CA 1
ATOM 586 C C . VAL A 1 77 ? -6.184 1.446 3.383 1 84.81 77 VAL A C 1
ATOM 588 O O . VAL A 1 77 ? -7.023 0.553 3.525 1 84.81 77 VAL A O 1
ATOM 591 N N . ALA A 1 78 ? -5.684 1.924 2.217 1 89.19 78 ALA A N 1
ATOM 592 C CA . ALA A 1 78 ? -6.086 1.193 1.016 1 89.19 78 ALA A CA 1
ATOM 593 C C . ALA A 1 78 ? -5.781 -0.296 1.152 1 89.19 78 ALA A C 1
ATOM 595 O O . ALA A 1 78 ? -4.75 -0.677 1.707 1 89.19 78 ALA A O 1
ATOM 596 N N . HIS A 1 79 ? -6.73 -1.062 0.645 1 92.25 79 HIS A N 1
ATOM 597 C CA . HIS A 1 79 ? -6.59 -2.51 0.76 1 92.25 79 HIS A CA 1
ATOM 598 C C . HIS A 1 79 ? -7.039 -3.209 -0.518 1 92.25 79 HIS A C 1
ATOM 600 O O . HIS A 1 79 ? -7.758 -2.625 -1.331 1 92.25 79 HIS A O 1
ATOM 606 N N . LEU A 1 80 ? -6.617 -4.441 -0.63 1 95.19 80 LEU A N 1
ATOM 607 C CA . LEU A 1 80 ? -6.898 -5.195 -1.846 1 95.19 80 LEU A CA 1
ATOM 608 C C . LEU A 1 80 ? -8.336 -5.703 -1.852 1 95.19 80 LEU A C 1
ATOM 610 O O . LEU A 1 80 ? -8.828 -6.203 -0.837 1 95.19 80 LEU A O 1
ATOM 614 N N . VAL A 1 81 ? -8.969 -5.66 -3.068 1 97.56 81 VAL A N 1
ATOM 615 C CA . VAL A 1 81 ? -10.359 -6.094 -3.117 1 97.56 81 VAL A CA 1
ATOM 616 C C . VAL A 1 81 ? -10.562 -7.043 -4.297 1 97.56 81 VAL A C 1
ATOM 618 O O . VAL A 1 81 ? -11.578 -7.742 -4.371 1 97.56 81 VAL A O 1
ATOM 621 N N . GLY A 1 82 ? -9.641 -7.09 -5.203 1 97.12 82 GLY A N 1
ATOM 622 C CA . GLY A 1 82 ? -9.773 -7.934 -6.379 1 97.12 82 GLY A CA 1
ATOM 623 C C . GLY A 1 82 ? -8.461 -8.141 -7.109 1 97.12 82 GLY A C 1
ATOM 624 O O . GLY A 1 82 ? -7.438 -7.562 -6.738 1 97.12 82 GLY A O 1
ATOM 625 N N . PHE A 1 83 ? -8.547 -9.008 -8.203 1 96.12 83 PHE A N 1
ATOM 626 C CA . PHE A 1 83 ? -7.305 -9.273 -8.922 1 96.12 83 PHE A CA 1
ATOM 627 C C . PHE A 1 83 ? -7.594 -9.875 -10.289 1 96.12 83 PHE A C 1
ATOM 629 O O . PHE A 1 83 ? -8.719 -10.297 -10.562 1 96.12 83 PHE A O 1
ATOM 636 N N . ALA A 1 84 ? -6.594 -9.844 -11.078 1 93.81 84 ALA A N 1
ATOM 637 C CA . ALA A 1 84 ? -6.547 -10.492 -12.383 1 93.81 84 ALA A CA 1
ATOM 638 C C . ALA A 1 84 ? -5.172 -11.109 -12.641 1 93.81 84 ALA A C 1
ATOM 640 O O . ALA A 1 84 ? -4.16 -10.617 -12.133 1 93.81 84 ALA A O 1
ATOM 641 N N . LEU A 1 85 ? -5.184 -12.148 -13.438 1 90.88 85 LEU A N 1
ATOM 642 C CA . LEU A 1 85 ? -3.926 -12.836 -13.703 1 90.88 85 LEU A CA 1
ATOM 643 C C . LEU A 1 85 ? -3.596 -12.805 -15.195 1 90.88 85 LEU A C 1
ATOM 645 O O . LEU A 1 85 ? -4.5 -12.805 -16.031 1 90.88 85 LEU A O 1
ATOM 649 N N . LEU A 1 86 ? -2.332 -12.711 -15.406 1 88.62 86 LEU A N 1
ATOM 650 C CA . LEU A 1 86 ? -1.771 -12.969 -16.734 1 88.62 86 LEU A CA 1
ATOM 651 C C . LEU A 1 86 ? -1.274 -14.406 -16.844 1 88.62 86 LEU A C 1
ATOM 653 O O . LEU A 1 86 ? -0.353 -14.812 -16.125 1 88.62 86 LEU A O 1
ATOM 657 N N . VAL A 1 87 ? -1.884 -15.117 -17.75 1 83.38 87 VAL A N 1
ATOM 658 C CA . VAL A 1 87 ? -1.598 -16.547 -17.797 1 83.38 87 VAL A CA 1
ATOM 659 C C . VAL A 1 87 ? -1.114 -16.938 -19.188 1 83.38 87 VAL A C 1
ATOM 661 O O . VAL A 1 87 ? -1.709 -16.547 -20.188 1 83.38 87 VAL A O 1
ATOM 664 N N . GLU A 1 88 ? 0.007 -17.656 -19.141 1 79.44 88 GLU A N 1
ATOM 665 C CA . GLU A 1 88 ? 0.502 -18.25 -20.391 1 79.44 88 GLU A CA 1
ATOM 666 C C . GLU A 1 88 ? -0.069 -19.641 -20.594 1 79.44 88 GLU A C 1
ATOM 668 O O . GLU A 1 88 ? 0.082 -20.516 -19.734 1 79.44 88 GLU A O 1
ATOM 673 N N . VAL A 1 89 ? -0.88 -19.797 -21.672 1 68.06 89 VAL A N 1
ATOM 674 C CA . VAL A 1 89 ? -1.473 -21.094 -21.984 1 68.06 89 VAL A CA 1
ATOM 675 C C . VAL A 1 89 ? -0.509 -21.906 -22.859 1 68.06 89 VAL A C 1
ATOM 677 O O . VAL A 1 89 ? 0.199 -21.344 -23.688 1 68.06 89 VAL A O 1
ATOM 680 N N . PRO A 1 90 ? -0.303 -23.172 -22.406 1 59.28 90 PRO A N 1
ATOM 681 C CA . PRO A 1 90 ? 0.597 -24.031 -23.203 1 59.28 90 PRO A CA 1
ATOM 682 C C . PRO A 1 90 ? 0.312 -23.953 -24.688 1 59.28 90 PRO A C 1
ATOM 684 O O . PRO A 1 90 ? -0.848 -23.844 -25.094 1 59.28 90 PRO A O 1
ATOM 687 N N . GLN A 1 91 ? 1.145 -23.281 -25.516 1 52.34 91 GLN A N 1
ATOM 688 C CA . GLN A 1 91 ? 1.03 -23.438 -26.969 1 52.34 91 GLN A CA 1
ATOM 689 C C . GLN A 1 91 ? 1.073 -24.906 -27.359 1 52.34 91 GLN A C 1
ATOM 691 O O . GLN A 1 91 ? 1.71 -25.719 -26.688 1 52.34 91 GLN A O 1
ATOM 696 N N . ARG 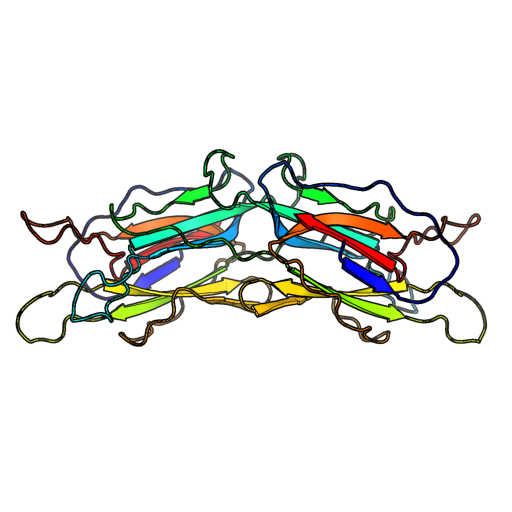A 1 92 ? 0 -25.438 -28.094 1 49.44 92 ARG A N 1
ATOM 697 C CA . ARG A 1 92 ? -0.236 -26.797 -28.578 1 49.44 92 ARG A CA 1
ATOM 698 C C . ARG A 1 92 ? 1.078 -27.531 -28.781 1 49.44 92 ARG A C 1
ATOM 700 O O . ARG A 1 92 ? 1.08 -28.734 -29.078 1 49.44 92 ARG A O 1
ATOM 707 N N . GLY A 1 93 ? 2.139 -26.828 -29.297 1 40.5 93 GLY A N 1
ATOM 708 C CA . GLY A 1 93 ? 3.154 -27.781 -29.719 1 40.5 93 GLY A CA 1
ATOM 709 C C . GLY A 1 93 ? 3.73 -28.578 -28.547 1 40.5 93 GLY A C 1
ATOM 710 O O . GLY A 1 93 ? 3.176 -28.562 -27.453 1 40.5 93 GLY A O 1
ATOM 711 N N . LEU A 1 94 ? 5.125 -28.672 -28.516 1 41.59 94 LEU A N 1
ATOM 712 C CA . LEU A 1 94 ? 5.824 -29.688 -27.734 1 41.59 94 LEU A CA 1
ATOM 713 C C . LEU A 1 94 ? 5.434 -29.594 -26.266 1 41.59 94 LEU A C 1
ATOM 715 O O . LEU A 1 94 ? 5.031 -30.609 -25.656 1 41.59 94 LEU A O 1
ATOM 719 N N . LEU A 1 95 ? 6.438 -29.109 -25.406 1 40.72 95 LEU A N 1
ATOM 720 C CA . LEU A 1 95 ? 6.859 -29.438 -24.062 1 40.72 95 LEU A CA 1
ATOM 721 C C . LEU A 1 95 ? 5.848 -28.938 -23.031 1 40.72 95 LEU A C 1
ATOM 723 O O . LEU A 1 95 ? 5.406 -29.703 -22.172 1 40.72 95 LEU A O 1
ATOM 727 N N . SER A 1 96 ? 5.953 -27.688 -22.422 1 46.22 96 SER A N 1
ATOM 728 C CA . SER A 1 96 ? 5.516 -27.422 -21.047 1 46.22 96 SER A CA 1
ATOM 729 C C . SER A 1 96 ? 4.027 -27.094 -21 1 46.22 96 SER A C 1
ATOM 731 O O . SER A 1 96 ? 3.574 -26.141 -21.625 1 46.22 96 SER A O 1
ATOM 733 N N . ASN A 1 97 ? 3.15 -28.062 -21.203 1 50.69 97 ASN A N 1
ATOM 734 C CA . ASN A 1 97 ? 1.711 -28.016 -20.969 1 50.69 97 ASN A CA 1
ATOM 735 C C . ASN A 1 97 ? 1.372 -27.203 -19.719 1 50.69 97 ASN A C 1
ATOM 737 O O . ASN A 1 97 ? 0.262 -27.297 -19.188 1 50.69 97 ASN A O 1
ATOM 741 N N . GLU A 1 98 ? 2.258 -26.641 -19.188 1 60 98 GLU A N 1
ATOM 742 C CA . GLU A 1 98 ? 1.93 -26.047 -17.891 1 60 98 GLU A CA 1
ATOM 743 C C . GLU A 1 98 ? 1.49 -24.594 -18.031 1 60 98 GLU A C 1
ATOM 745 O O . GLU A 1 98 ? 2.086 -23.844 -18.812 1 60 98 GLU A O 1
ATOM 750 N N . VAL A 1 99 ? 0.241 -24.359 -17.734 1 65.75 99 VAL A N 1
ATOM 751 C CA . VAL A 1 99 ? -0.242 -23 -17.578 1 65.75 99 VAL A CA 1
ATOM 752 C C . VAL A 1 99 ? 0.485 -22.328 -16.406 1 65.75 99 VAL A C 1
ATOM 754 O O . VAL A 1 99 ? 0.605 -22.906 -15.328 1 65.75 99 VAL A O 1
ATOM 757 N N . ALA A 1 100 ? 1.159 -21.281 -16.734 1 77.19 100 ALA A N 1
ATOM 758 C CA . ALA A 1 100 ? 1.878 -20.578 -15.68 1 77.19 100 ALA A CA 1
ATOM 759 C C . ALA A 1 100 ? 1.437 -19.109 -15.594 1 77.19 100 ALA A C 1
ATOM 761 O O . ALA A 1 100 ? 1.226 -18.469 -16.625 1 77.19 100 ALA A O 1
ATOM 762 N N . THR A 1 101 ? 1.144 -18.734 -14.445 1 83.44 101 THR A N 1
ATOM 763 C CA . THR A 1 101 ? 0.903 -17.312 -14.219 1 83.44 101 THR A CA 1
ATOM 764 C C . THR A 1 101 ? 2.197 -16.516 -14.367 1 83.44 101 THR A C 1
ATOM 766 O O . THR A 1 101 ? 3.219 -16.875 -13.773 1 83.44 101 THR A O 1
ATOM 769 N N . THR A 1 102 ? 2.109 -15.516 -15.18 1 84.69 102 THR A N 1
ATOM 770 C CA . THR A 1 102 ? 3.34 -14.773 -15.43 1 84.69 102 THR A CA 1
ATOM 771 C C . THR A 1 102 ? 3.27 -13.375 -14.812 1 84.69 102 THR A C 1
ATOM 773 O O . THR A 1 102 ? 4.293 -12.711 -14.656 1 84.69 102 THR A O 1
ATOM 776 N N . SER A 1 103 ? 2.072 -12.922 -14.492 1 88.44 103 SER A N 1
ATOM 777 C CA . SER A 1 103 ? 1.891 -11.641 -13.82 1 88.44 103 SER A CA 1
ATOM 778 C C . SER A 1 103 ? 0.515 -11.547 -13.172 1 88.44 103 SER A C 1
ATOM 780 O O . SER A 1 103 ? -0.296 -12.469 -13.281 1 88.44 103 SER A O 1
ATOM 782 N N . ALA A 1 104 ? 0.408 -10.43 -12.469 1 91.44 104 ALA A N 1
ATOM 783 C CA . ALA A 1 104 ? -0.869 -10.227 -11.797 1 91.44 104 ALA A CA 1
ATOM 784 C C . ALA A 1 104 ? -1.136 -8.742 -11.57 1 91.44 104 ALA A C 1
ATOM 786 O O . ALA A 1 104 ? -0.2 -7.938 -11.5 1 91.44 104 ALA A O 1
ATOM 787 N N . HIS A 1 105 ? -2.418 -8.445 -11.57 1 93.75 105 HIS A N 1
ATOM 788 C CA . HIS A 1 105 ? -2.898 -7.145 -11.125 1 93.75 105 HIS A CA 1
ATOM 789 C C . HIS A 1 105 ? -3.809 -7.273 -9.914 1 93.75 105 HIS A C 1
ATOM 791 O O . HIS A 1 105 ? -4.621 -8.195 -9.836 1 93.75 105 HIS A O 1
ATOM 797 N N . PHE A 1 106 ? -3.658 -6.242 -9.023 1 95.5 106 PHE A N 1
ATOM 798 C CA . PHE A 1 106 ? -4.523 -6.223 -7.852 1 95.5 106 PHE A CA 1
ATOM 799 C C . PHE A 1 106 ? -5.246 -4.887 -7.738 1 95.5 106 PHE A C 1
ATOM 801 O O . PHE A 1 106 ? -4.613 -3.828 -7.773 1 95.5 106 PHE A O 1
ATOM 808 N N . ALA A 1 107 ? -6.547 -5.039 -7.609 1 96.25 107 ALA A N 1
ATOM 809 C CA . ALA A 1 107 ? -7.355 -3.838 -7.41 1 96.25 107 ALA A CA 1
ATOM 810 C C . ALA A 1 107 ? -7.41 -3.457 -5.93 1 96.25 107 ALA A C 1
ATOM 812 O O . ALA A 1 107 ? -7.59 -4.32 -5.066 1 96.25 107 ALA A O 1
ATOM 813 N N . CYS A 1 108 ? -7.301 -2.131 -5.715 1 94.12 108 CYS A N 1
ATOM 814 C CA . CYS A 1 108 ? -7.375 -1.627 -4.348 1 94.12 108 CYS A CA 1
ATOM 815 C C . CYS A 1 108 ? -8.672 -0.856 -4.121 1 94.12 108 CYS A C 1
ATOM 817 O O . CYS A 1 108 ? -9.305 -0.408 -5.078 1 94.12 108 CYS A O 1
ATOM 819 N N . SER A 1 109 ? -8.93 -0.706 -2.842 1 93 109 SER A N 1
ATOM 820 C CA . SER A 1 109 ? -10.18 -0.07 -2.439 1 93 109 SER A CA 1
ATOM 821 C C . SER A 1 109 ? -10.219 1.391 -2.877 1 93 109 SER A C 1
ATOM 823 O O . SER A 1 109 ? -11.305 1.96 -3.051 1 93 109 SER A O 1
ATOM 825 N N . ASP A 1 110 ? -9.086 1.987 -3.059 1 87.62 110 ASP A N 1
ATOM 826 C CA . ASP A 1 110 ? -9.055 3.391 -3.461 1 87.62 110 ASP A CA 1
ATOM 827 C C . ASP A 1 110 ? -9.023 3.527 -4.98 1 87.62 110 ASP A C 1
ATOM 829 O O . ASP A 1 110 ? -8.812 4.621 -5.508 1 87.62 110 ASP A O 1
ATOM 833 N N . GLY A 1 111 ? -9.078 2.428 -5.645 1 90.62 111 GLY A N 1
ATOM 834 C CA . GLY A 1 111 ? -9.172 2.461 -7.094 1 90.62 111 GLY A CA 1
ATOM 835 C C . GLY A 1 111 ? -7.848 2.219 -7.785 1 90.62 111 GLY A C 1
ATOM 836 O O . GLY A 1 111 ? -7.797 2.064 -9.008 1 90.62 111 GLY A O 1
ATOM 837 N N . HIS A 1 112 ? -6.848 2.115 -7.082 1 89.25 112 HIS A N 1
ATOM 838 C CA . HIS A 1 112 ? -5.535 1.876 -7.68 1 89.25 112 HIS A CA 1
ATOM 839 C C . HIS A 1 112 ? -5.34 0.399 -8 1 89.25 112 HIS A C 1
ATOM 841 O O . HIS A 1 112 ? -5.988 -0.463 -7.402 1 89.25 112 HIS A O 1
ATOM 847 N N . ILE A 1 113 ? -4.398 0.216 -8.938 1 92.75 113 ILE A N 1
ATOM 848 C CA . ILE A 1 113 ? -4.047 -1.146 -9.328 1 92.75 113 ILE A CA 1
ATOM 849 C C . ILE A 1 113 ? -2.582 -1.418 -8.984 1 92.75 113 ILE A C 1
ATOM 851 O O . ILE A 1 113 ? -1.691 -0.676 -9.406 1 92.75 113 ILE A O 1
ATOM 855 N N . LEU A 1 114 ? -2.363 -2.426 -8.172 1 91.44 114 LEU A N 1
ATOM 856 C CA . LEU A 1 114 ? -1.007 -2.912 -7.945 1 91.44 114 LEU A CA 1
ATOM 857 C C . LEU A 1 114 ? -0.593 -3.895 -9.031 1 91.44 114 LEU A C 1
ATOM 859 O O . LEU A 1 114 ? -1.261 -4.91 -9.25 1 91.44 114 LEU A O 1
ATOM 863 N N . GLU A 1 115 ? 0.536 -3.574 -9.586 1 90.5 115 GLU A N 1
ATOM 864 C CA . GLU A 1 115 ? 0.966 -4.387 -10.719 1 90.5 115 GLU A CA 1
ATOM 865 C C . GLU A 1 115 ? 2.082 -5.348 -10.32 1 90.5 115 GLU A C 1
ATOM 867 O O . GLU A 1 115 ? 3.008 -4.965 -9.602 1 90.5 115 GLU A O 1
ATOM 872 N N . GLY A 1 116 ? 1.925 -6.504 -10.781 1 89.69 116 GLY A N 1
ATOM 873 C CA . GLY A 1 116 ? 3.002 -7.469 -10.625 1 89.69 116 GLY A CA 1
ATOM 874 C C . GLY A 1 116 ? 4.121 -7.285 -11.633 1 89.69 116 GLY A C 1
ATOM 875 O O . GLY A 1 116 ? 4.238 -6.223 -12.25 1 89.69 116 GLY A O 1
ATOM 876 N N . PRO A 1 117 ? 4.906 -8.375 -11.727 1 86 117 PRO A N 1
ATOM 877 C CA . PRO A 1 117 ? 6.027 -8.273 -12.664 1 86 117 PRO A CA 1
ATOM 878 C C . PRO A 1 117 ? 5.574 -8.039 -14.102 1 86 117 PRO A C 1
ATOM 880 O O . PRO A 1 117 ? 4.539 -8.562 -14.523 1 86 117 PRO A O 1
ATOM 883 N N . GLY A 1 118 ? 6.363 -7.203 -14.727 1 81.75 118 GLY A N 1
ATOM 884 C CA . GLY A 1 118 ? 6.074 -7.02 -16.141 1 81.75 118 GLY A CA 1
ATOM 885 C C . GLY A 1 118 ? 6.32 -8.266 -16.969 1 81.75 118 GLY A C 1
ATOM 886 O O . GLY A 1 118 ? 7.281 -9 -16.719 1 81.75 118 GLY A O 1
ATOM 887 N N . SER A 1 119 ? 5.254 -8.617 -17.688 1 79.31 119 SER A N 1
ATOM 888 C CA . SER A 1 119 ? 5.375 -9.766 -18.594 1 79.31 119 SER A CA 1
ATOM 889 C C . SER A 1 119 ? 4.699 -9.492 -19.922 1 79.31 119 SER A C 1
ATOM 891 O O . SER A 1 119 ? 3.668 -8.82 -19.984 1 79.31 119 SER A O 1
ATOM 893 N N . ILE A 1 120 ? 5.398 -10.008 -20.938 1 75.5 120 ILE A N 1
ATOM 894 C CA . ILE A 1 120 ? 4.801 -9.859 -22.266 1 75.5 120 ILE A CA 1
ATOM 895 C C . ILE A 1 120 ? 4.195 -11.195 -22.703 1 75.5 120 ILE A C 1
ATOM 897 O O . ILE A 1 120 ? 3.629 -11.289 -23.781 1 75.5 120 ILE A O 1
ATOM 901 N N . TRP A 1 121 ? 4.25 -12.086 -21.875 1 78.69 121 TRP A N 1
ATOM 902 C CA . TRP A 1 121 ? 3.777 -13.414 -22.234 1 78.69 121 TRP A CA 1
ATOM 903 C C . TRP A 1 121 ? 2.488 -13.75 -21.484 1 78.69 121 TRP A C 1
ATOM 905 O O . TRP A 1 121 ? 2.443 -13.711 -20.266 1 78.69 121 TRP A O 1
ATOM 915 N N . GLY A 1 122 ? 1.582 -14.031 -22.297 1 82 122 GLY A N 1
ATOM 916 C CA . GLY A 1 122 ? 0.332 -14.484 -21.703 1 82 122 GLY A CA 1
ATOM 917 C C . GLY A 1 122 ? -0.854 -13.617 -22.078 1 82 122 GLY A C 1
ATOM 918 O O . GLY A 1 122 ? -0.725 -12.703 -22.891 1 82 122 GLY A O 1
ATOM 919 N N . GLN A 1 123 ? -1.973 -14.102 -21.609 1 85.19 123 GLN A N 1
ATOM 920 C CA . GLN A 1 123 ? -3.225 -13.375 -21.797 1 85.19 123 GLN A CA 1
ATOM 921 C C . GLN A 1 123 ? -3.871 -13.047 -20.453 1 85.19 123 GLN A C 1
ATOM 923 O O . GLN A 1 123 ? -3.918 -13.891 -19.562 1 85.19 123 GLN A O 1
ATOM 928 N N . TRP A 1 124 ? -4.273 -11.727 -20.422 1 89 124 TRP A N 1
ATOM 929 C CA . TRP A 1 124 ? -4.984 -11.352 -19.203 1 89 124 TRP A CA 1
ATOM 930 C C . TRP A 1 124 ? -6.34 -12.047 -19.125 1 89 124 TRP A C 1
ATOM 932 O O . TRP A 1 124 ? -7.102 -12.047 -20.094 1 89 124 TRP A O 1
ATOM 942 N N . GLY A 1 125 ? -6.465 -12.641 -17.984 1 86.31 125 GLY A N 1
ATOM 943 C CA . GLY A 1 125 ? -7.82 -13.094 -17.719 1 86.31 125 GLY A CA 1
ATOM 944 C C . GLY A 1 125 ? -8.734 -11.977 -17.234 1 86.31 125 GLY A C 1
ATOM 945 O O . GLY A 1 125 ? -8.336 -10.812 -17.219 1 86.31 125 GLY A O 1
ATOM 946 N N . GLY A 1 126 ? -9.961 -12.422 -16.922 1 89.06 126 GLY A N 1
ATOM 947 C CA . GLY A 1 126 ? -10.898 -11.461 -16.359 1 89.06 126 GLY A CA 1
ATOM 948 C C . GLY A 1 126 ? -10.586 -11.102 -14.922 1 89.06 126 GLY A C 1
ATOM 949 O O . GLY A 1 126 ? -9.891 -11.844 -14.227 1 89.06 126 GLY A O 1
ATOM 950 N N . TRP A 1 127 ? -11.102 -9.922 -14.555 1 94.12 127 TRP A N 1
ATOM 951 C CA . TRP A 1 127 ? -11.008 -9.547 -13.148 1 94.12 127 TRP A CA 1
ATOM 952 C C . TRP A 1 127 ? -11.906 -10.43 -12.289 1 94.12 127 TRP A C 1
ATOM 954 O O . TRP A 1 127 ? -13 -10.812 -12.711 1 94.12 127 TRP A O 1
ATOM 964 N N . SER A 1 128 ? -11.375 -10.664 -11.164 1 94.75 128 SER A N 1
ATOM 965 C CA . SER A 1 128 ? -12.25 -11.32 -10.188 1 94.75 128 SER A CA 1
ATOM 966 C C . SER A 1 128 ? -13.383 -10.398 -9.758 1 94.75 128 SER A C 1
ATOM 968 O O . SER A 1 128 ? -13.344 -9.188 -10.016 1 94.75 128 SER A O 1
ATOM 970 N N . ALA A 1 129 ? -14.367 -11.086 -9.039 1 95.25 129 ALA A N 1
ATOM 971 C CA . ALA A 1 129 ? -15.273 -10.234 -8.273 1 95.25 129 ALA A CA 1
ATOM 972 C C . ALA A 1 129 ? -14.516 -9.43 -7.223 1 95.25 129 ALA A C 1
ATOM 974 O O . ALA A 1 129 ? -13.359 -9.727 -6.922 1 95.25 129 ALA A O 1
ATOM 975 N N . GLN A 1 130 ? -15.25 -8.383 -6.73 1 97.31 130 GLN A N 1
ATOM 976 C CA . GLN A 1 130 ? -14.609 -7.59 -5.684 1 97.31 130 GLN A CA 1
ATOM 977 C C . GLN A 1 130 ? -15.07 -8.039 -4.297 1 97.31 130 GLN A C 1
ATOM 979 O O . GLN A 1 130 ? -16.25 -8.305 -4.086 1 97.31 130 GLN A O 1
ATOM 984 N N . CYS A 1 131 ? -14.078 -8.18 -3.434 1 97.56 131 CYS A N 1
ATOM 985 C CA . CYS A 1 131 ? -14.453 -8.391 -2.041 1 97.56 131 CYS A CA 1
ATOM 986 C C . CYS A 1 131 ? -15.258 -7.215 -1.506 1 97.56 131 CYS A C 1
ATOM 988 O O . CYS A 1 131 ? -14.906 -6.059 -1.74 1 97.56 131 CYS A O 1
ATOM 990 N N . PRO A 1 132 ? -16.297 -7.508 -0.777 1 95.81 132 PRO A N 1
ATOM 991 C CA . PRO A 1 132 ? -17.062 -6.398 -0.203 1 95.81 132 PRO A CA 1
ATOM 992 C C . PRO A 1 132 ? -16.234 -5.547 0.755 1 95.81 132 PRO A C 1
ATOM 994 O O . PRO A 1 132 ? -16.469 -4.34 0.866 1 95.81 132 PRO A O 1
ATOM 997 N N . ARG A 1 133 ? -15.414 -6.133 1.485 1 94.12 133 ARG A N 1
ATOM 998 C CA . ARG A 1 133 ? -14.555 -5.387 2.402 1 94.12 133 ARG A CA 1
ATOM 999 C C . ARG A 1 133 ? -13.102 -5.434 1.953 1 94.12 133 ARG A C 1
ATOM 1001 O O . ARG A 1 133 ? -12.617 -4.516 1.286 1 94.12 133 ARG A O 1
ATOM 1008 N N . ALA A 1 134 ? -12.445 -6.602 2.209 1 95.94 134 ALA A N 1
ATOM 1009 C CA . ALA A 1 134 ? -11.031 -6.691 1.841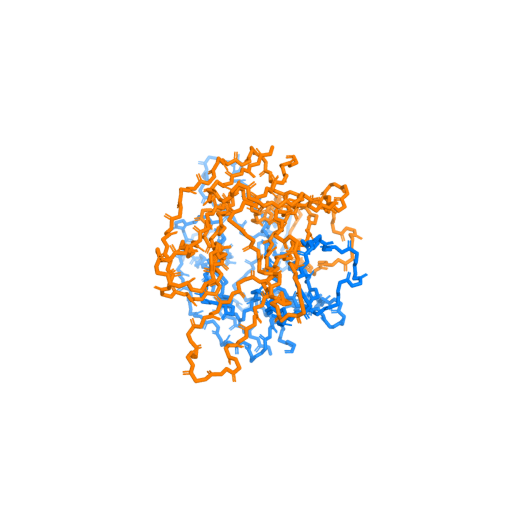 1 95.94 134 ALA A CA 1
ATOM 1010 C C . ALA A 1 134 ? -10.602 -8.141 1.652 1 95.94 134 ALA A C 1
ATOM 1012 O O . ALA A 1 134 ? -11.266 -9.062 2.139 1 95.94 134 ALA A O 1
ATOM 1013 N N . VAL A 1 135 ? -9.508 -8.305 0.941 1 96.06 135 VAL A N 1
ATOM 1014 C CA . VAL A 1 135 ? -8.828 -9.602 0.872 1 96.06 135 VAL A CA 1
ATOM 1015 C C . VAL A 1 135 ? -8.055 -9.844 2.164 1 96.06 135 VAL A C 1
ATOM 1017 O O . VAL A 1 135 ? -7.332 -8.969 2.643 1 96.06 135 VAL A O 1
ATOM 1020 N N . CYS A 1 136 ? -8.141 -11.062 2.703 1 94.69 136 CYS A N 1
ATOM 1021 C CA . CYS A 1 136 ? -7.398 -11.344 3.928 1 94.69 136 CYS A CA 1
ATOM 1022 C C . CYS A 1 136 ? -6.812 -12.75 3.9 1 94.69 136 CYS A C 1
ATOM 1024 O O . CYS A 1 136 ? -6.43 -13.281 4.941 1 94.69 136 CYS A O 1
ATOM 1026 N N . GLY A 1 137 ? -6.73 -13.328 2.795 1 94.5 137 GLY A N 1
ATOM 1027 C CA . GLY A 1 137 ? -6.129 -14.648 2.701 1 94.5 137 GLY A CA 1
ATOM 1028 C C . GLY A 1 137 ? -5.914 -15.109 1.272 1 94.5 137 GLY A C 1
ATOM 1029 O O . GLY A 1 137 ? -6.477 -14.531 0.339 1 94.5 137 GLY A O 1
ATOM 1030 N N . THR A 1 138 ? -5.098 -16.156 1.159 1 92.56 138 THR A N 1
ATOM 1031 C CA . THR A 1 138 ? -4.797 -16.688 -0.169 1 92.56 138 THR A CA 1
ATOM 1032 C C . THR A 1 138 ? -4.695 -18.203 -0.138 1 92.56 138 THR A C 1
ATOM 1034 O O . THR A 1 138 ? -4.379 -18.797 0.9 1 92.56 138 THR A O 1
ATOM 1037 N N . GLU A 1 139 ? -5.016 -18.719 -1.298 1 88.62 139 GLU A N 1
ATOM 1038 C CA . GLU A 1 139 ? -4.773 -20.125 -1.617 1 88.62 139 GLU A CA 1
ATOM 1039 C C . GLU A 1 139 ? -4.449 -20.297 -3.098 1 88.62 139 GLU A C 1
ATOM 1041 O O . GLU A 1 139 ? -4.996 -19.594 -3.949 1 88.62 139 GLU A O 1
ATOM 1046 N N . THR A 1 140 ? -3.564 -21.141 -3.352 1 82.19 140 THR A N 1
ATOM 1047 C CA . THR A 1 140 ? -3.164 -21.312 -4.742 1 82.19 140 THR A CA 1
ATOM 1048 C C . THR A 1 140 ? -3.389 -22.75 -5.195 1 82.19 140 THR A C 1
ATOM 1050 O O . THR A 1 140 ? -3.42 -23.672 -4.371 1 82.19 140 THR A O 1
ATOM 1053 N N . TRP A 1 141 ? -3.648 -22.781 -6.441 1 78.12 141 TRP A N 1
ATOM 1054 C CA . TRP A 1 141 ? -3.695 -24.062 -7.133 1 78.12 141 TRP A CA 1
ATOM 1055 C C . TRP A 1 141 ? -2.352 -24.375 -7.781 1 78.12 141 TRP A C 1
ATOM 1057 O O . TRP A 1 141 ? -1.875 -23.625 -8.633 1 78.12 141 TRP A O 1
ATOM 1067 N N . GLN A 1 142 ? -1.709 -25.391 -7.277 1 72.31 142 GLN A N 1
ATOM 1068 C CA . GLN A 1 142 ? -0.365 -25.672 -7.773 1 72.31 142 GLN A CA 1
ATOM 1069 C C . GLN A 1 142 ? -0.303 -27.016 -8.469 1 72.31 142 GLN A C 1
ATOM 1071 O O . GLN A 1 142 ? -0.973 -27.969 -8.055 1 72.31 142 GLN A O 1
ATOM 1076 N N . ASP A 1 143 ? 0.402 -26.969 -9.641 1 64.62 143 ASP A N 1
ATOM 1077 C CA . ASP A 1 143 ? 0.719 -28.25 -10.281 1 64.62 143 ASP A CA 1
ATOM 1078 C C . ASP A 1 143 ? 1.793 -29 -9.5 1 64.62 143 ASP A C 1
ATOM 1080 O O . ASP A 1 143 ? 2.783 -28.406 -9.07 1 64.62 143 ASP A O 1
ATOM 1084 N N . PRO A 1 144 ? 1.34 -30.281 -9.07 1 53.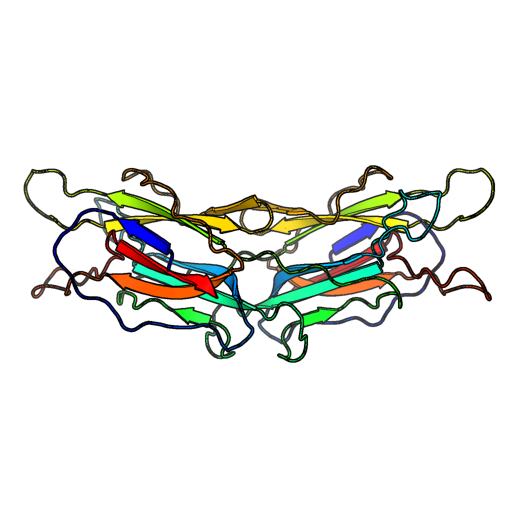28 144 PRO A N 1
ATOM 1085 C CA . PRO A 1 144 ? 2.412 -31.047 -8.414 1 53.28 144 PRO A CA 1
ATOM 1086 C C . PRO A 1 144 ? 3.699 -31.062 -9.234 1 53.28 144 PRO A C 1
ATOM 1088 O O . PRO A 1 144 ? 3.652 -31.031 -10.469 1 53.28 144 PRO A O 1
ATOM 1091 N N . ALA A 1 145 ? 4.801 -30.484 -8.633 1 49.41 145 ALA A N 1
ATOM 1092 C CA . ALA A 1 145 ? 6.07 -30.672 -9.336 1 49.41 145 ALA A CA 1
ATOM 1093 C C . ALA A 1 145 ? 6.125 -32.031 -10.008 1 49.41 145 ALA A C 1
ATOM 1095 O O . ALA A 1 145 ? 6.09 -33.062 -9.336 1 49.41 145 ALA A O 1
ATOM 1096 N N . GLN A 1 146 ? 5.469 -32.281 -11.008 1 46.59 146 GLN A N 1
ATOM 1097 C CA . GLN A 1 146 ? 5.77 -33.625 -11.523 1 46.59 146 GLN A CA 1
ATOM 1098 C C . GLN A 1 146 ? 7.227 -34 -11.266 1 46.59 146 GLN A C 1
ATOM 1100 O O . GLN A 1 146 ? 8.031 -33.156 -10.875 1 46.59 146 GLN A O 1
ATOM 1105 N N . GLY A 1 147 ? 7.844 -35.094 -12.164 1 39.69 147 GLY A N 1
ATOM 1106 C CA . GLY A 1 147 ? 9.109 -35.812 -12.133 1 39.69 147 GLY A CA 1
ATOM 1107 C C . GLY A 1 147 ? 10.297 -34.906 -11.852 1 39.69 147 GLY A C 1
ATOM 1108 O O . GLY A 1 147 ? 10.141 -33.719 -11.648 1 39.69 147 GLY A O 1
ATOM 1109 N N . LEU A 1 148 ? 11.555 -35.438 -12.102 1 39.72 148 LEU A N 1
ATOM 1110 C CA . LEU A 1 148 ? 12.938 -35.031 -11.883 1 39.72 148 LEU A CA 1
ATOM 1111 C C . LEU A 1 148 ? 13.133 -33.562 -12.219 1 39.72 148 LEU A C 1
ATOM 1113 O O . LEU A 1 148 ? 14.125 -32.969 -11.812 1 39.72 148 LEU A O 1
ATOM 1117 N N . LYS A 1 149 ? 12.688 -33.125 -13.406 1 43.16 149 LYS A N 1
ATOM 1118 C CA . LYS A 1 149 ? 13.281 -31.953 -14.047 1 43.16 149 LYS A CA 1
ATOM 1119 C C . LYS A 1 149 ? 12.57 -30.672 -13.617 1 43.16 149 LYS A C 1
ATOM 1121 O O . LYS A 1 149 ? 13.117 -29.578 -13.75 1 43.16 149 LYS A O 1
ATOM 1126 N N . SER A 1 150 ? 11.188 -30.531 -13.672 1 43.38 150 SER A N 1
ATOM 1127 C CA . SER A 1 150 ? 10.586 -29.203 -13.797 1 43.38 150 SER A CA 1
ATOM 1128 C C . SER A 1 150 ? 10.203 -28.641 -12.43 1 43.38 150 SER A C 1
ATOM 1130 O O . SER A 1 150 ? 9.219 -29.078 -11.828 1 43.38 150 SER A O 1
ATOM 1132 N N . ASP A 1 151 ? 10.852 -28.625 -11.508 1 44.81 151 ASP A N 1
ATOM 1133 C CA . ASP A 1 151 ? 10.773 -27.984 -10.195 1 44.81 151 ASP A CA 1
ATOM 1134 C C . ASP A 1 151 ? 10.07 -26.625 -10.289 1 44.81 151 ASP A C 1
ATOM 1136 O O . ASP A 1 151 ? 10.164 -25.812 -9.367 1 44.81 151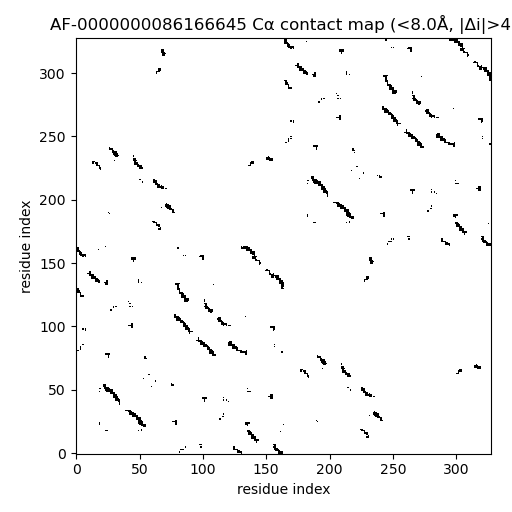 ASP A O 1
ATOM 1140 N N . ASP A 1 152 ? 9.547 -26.25 -11.398 1 50.06 152 ASP A N 1
ATOM 1141 C CA . ASP A 1 152 ? 9.094 -24.859 -11.469 1 50.06 152 ASP A CA 1
ATOM 1142 C C . ASP A 1 152 ? 7.656 -24.719 -10.984 1 50.06 152 ASP A C 1
ATOM 1144 O O . ASP A 1 152 ? 6.715 -25.094 -11.688 1 50.06 152 ASP A O 1
ATOM 1148 N N . THR A 1 153 ? 7.402 -25 -9.688 1 54.06 153 THR A N 1
ATOM 1149 C CA . THR A 1 153 ? 6.047 -24.734 -9.219 1 54.06 153 THR A CA 1
ATOM 1150 C C . THR A 1 153 ? 5.672 -23.281 -9.445 1 54.06 153 THR A C 1
ATOM 1152 O O . THR A 1 153 ? 6.141 -22.391 -8.734 1 54.06 153 THR A O 1
ATOM 1155 N N . ALA A 1 154 ? 5.355 -22.984 -10.617 1 64.69 154 ALA A N 1
ATOM 1156 C CA . ALA A 1 154 ? 4.773 -21.672 -10.898 1 64.69 154 ALA A CA 1
ATOM 1157 C C . ALA A 1 154 ? 3.305 -21.625 -10.484 1 64.69 154 ALA A C 1
ATOM 1159 O O . ALA A 1 154 ? 2.66 -22.672 -10.336 1 64.69 154 ALA A O 1
ATOM 1160 N N . LEU A 1 155 ? 2.963 -20.391 -9.898 1 69.19 155 LEU A N 1
ATOM 1161 C CA . LEU A 1 155 ? 1.537 -20.203 -9.656 1 69.19 155 LEU A CA 1
ATOM 1162 C C . LEU A 1 155 ? 0.724 -20.516 -10.906 1 69.19 155 LEU A C 1
ATOM 1164 O O . LEU A 1 155 ? 1.068 -20.062 -12.008 1 69.19 155 LEU A O 1
ATOM 1168 N N . ASN A 1 156 ? 0.034 -21.641 -10.797 1 64.62 156 ASN A N 1
ATOM 1169 C CA . ASN A 1 156 ? -0.818 -21.953 -11.938 1 64.62 156 ASN A CA 1
ATOM 1170 C C . ASN A 1 156 ? -1.942 -20.938 -12.102 1 64.62 156 ASN A C 1
ATOM 1172 O O . ASN A 1 156 ? -2.064 -20.016 -11.297 1 64.62 156 ASN A O 1
ATOM 1176 N N . ASP A 1 157 ? -2.781 -21.109 -12.953 1 58.81 157 ASP A N 1
ATOM 1177 C CA . ASP A 1 157 ? -3.826 -20.203 -13.414 1 58.81 157 ASP A CA 1
ATOM 1178 C C . ASP A 1 157 ? -4.875 -19.984 -12.328 1 58.81 157 ASP A C 1
ATOM 1180 O O . ASP A 1 157 ? -5.625 -19 -12.375 1 58.81 157 ASP A O 1
ATOM 1184 N N . LEU A 1 158 ? -4.977 -20.828 -11.422 1 59.06 158 LEU A N 1
ATOM 1185 C CA . LEU A 1 158 ? -6.098 -20.609 -10.516 1 59.06 158 LEU A CA 1
ATOM 1186 C C . LEU A 1 158 ? -5.605 -20.172 -9.141 1 59.06 158 LEU A C 1
ATOM 1188 O O . LEU A 1 158 ? -4.746 -20.828 -8.547 1 59.06 158 LEU A O 1
ATOM 1192 N N . ASN A 1 159 ? -5.93 -18.984 -8.836 1 77.12 159 ASN A N 1
ATOM 1193 C CA . ASN A 1 159 ? -5.66 -18.469 -7.5 1 77.12 159 ASN A CA 1
ATOM 1194 C C . ASN A 1 159 ? -6.934 -17.969 -6.832 1 77.12 159 ASN A C 1
ATOM 1196 O O . ASN A 1 159 ? -7.844 -17.484 -7.504 1 77.12 159 ASN A O 1
ATOM 1200 N N . GLU A 1 160 ? -7.035 -18.484 -5.652 1 88 160 GLU A N 1
ATOM 1201 C CA . GLU A 1 160 ? -8.148 -17.984 -4.848 1 88 160 GLU A CA 1
ATOM 1202 C C . GLU A 1 160 ? -7.652 -17.047 -3.752 1 88 160 GLU A C 1
ATOM 1204 O O . GLU A 1 160 ? -6.625 -17.297 -3.119 1 88 160 GLU A O 1
ATOM 1209 N N . LEU A 1 161 ? -8.414 -15.953 -3.68 1 94 161 LEU A N 1
ATOM 1210 C CA . LEU A 1 161 ? -8.219 -15.07 -2.535 1 94 161 LEU A CA 1
ATOM 1211 C C . LEU A 1 161 ? -9.445 -15.07 -1.632 1 94 161 LEU A C 1
ATOM 1213 O O . LEU A 1 161 ? -10.578 -15.148 -2.117 1 94 161 LEU A O 1
ATOM 1217 N N . PHE A 1 162 ? -9.148 -14.945 -0.353 1 96.19 162 PHE A N 1
ATOM 1218 C CA . PHE A 1 162 ? -10.234 -14.953 0.617 1 96.19 162 PHE A CA 1
ATOM 1219 C C . PHE A 1 162 ? -10.594 -13.539 1.045 1 96.19 162 PHE A C 1
ATOM 1221 O O . PHE A 1 162 ? -9.719 -12.75 1.396 1 96.19 162 PHE A O 1
ATOM 1228 N N . CYS A 1 163 ? -11.961 -13.352 1.05 1 96.38 163 CYS A N 1
ATOM 1229 C CA . CYS A 1 163 ? -12.469 -12.078 1.558 1 96.38 163 CYS A CA 1
ATOM 1230 C C . CYS A 1 163 ? -12.711 -12.148 3.061 1 96.38 163 CYS A C 1
ATOM 1232 O O . CYS A 1 163 ? -13.07 -13.203 3.586 1 96.38 163 CYS A O 1
ATOM 1234 N N . CYS A 1 164 ? -12.453 -10.93 3.672 1 93.62 164 CYS A N 1
ATOM 1235 C CA . CYS A 1 164 ? -12.82 -10.844 5.082 1 93.62 164 CYS A CA 1
ATOM 1236 C C . CYS A 1 164 ? -14.039 -9.945 5.273 1 93.62 164 CYS A C 1
ATOM 1238 O O . CYS A 1 164 ? -14.297 -9.062 4.453 1 93.62 164 CYS A O 1
ATOM 1240 N N . VAL B 1 1 ? 16.328 13.328 5.074 1 90.31 1 VAL B N 1
ATOM 1241 C CA . VAL B 1 1 ? 15.062 14.023 5.312 1 90.31 1 VAL B CA 1
ATOM 1242 C C . VAL B 1 1 ? 14.547 14.609 4.008 1 90.31 1 VAL B C 1
ATOM 1244 O O . VAL B 1 1 ? 15.32 15.133 3.199 1 90.31 1 VAL B O 1
ATOM 1247 N N . ILE B 1 2 ? 13.242 14.438 3.812 1 89.06 2 ILE B N 1
ATOM 1248 C CA . ILE B 1 2 ? 12.586 15.133 2.715 1 89.06 2 ILE B CA 1
ATOM 1249 C C . ILE B 1 2 ? 11.5 16.062 3.266 1 89.06 2 ILE B C 1
ATOM 1251 O O . ILE B 1 2 ? 10.828 15.727 4.242 1 89.06 2 ILE B O 1
ATOM 1255 N N . ALA B 1 3 ? 11.539 17.219 2.678 1 86.56 3 ALA B N 1
ATOM 1256 C CA . ALA B 1 3 ? 10.633 18.234 3.217 1 86.56 3 ALA B CA 1
ATOM 1257 C C . ALA B 1 3 ? 9.961 19.016 2.096 1 86.56 3 ALA B C 1
ATOM 1259 O O . ALA B 1 3 ? 10.469 19.078 0.977 1 86.56 3 ALA B O 1
ATOM 1260 N N . VAL B 1 4 ? 8.797 19.391 2.432 1 81.25 4 VAL B N 1
ATOM 1261 C CA . VAL B 1 4 ? 8.141 20.344 1.551 1 81.25 4 VAL B CA 1
ATOM 1262 C C . VAL B 1 4 ? 7.805 21.609 2.33 1 81.25 4 VAL B C 1
ATOM 1264 O O . VAL B 1 4 ? 7.496 21.562 3.521 1 81.25 4 VAL B O 1
ATOM 1267 N N . PHE B 1 5 ? 8.141 22.766 1.683 1 67.88 5 PHE B N 1
ATOM 1268 C CA . PHE B 1 5 ? 7.984 24.031 2.389 1 67.88 5 PHE B CA 1
ATOM 1269 C C . PHE B 1 5 ? 6.648 24.688 2.049 1 67.88 5 PHE B C 1
ATOM 1271 O O . PHE B 1 5 ? 6.23 24.672 0.889 1 67.88 5 PHE B O 1
ATOM 1278 N N . SER B 1 6 ? 5.805 24.797 3.051 1 59.81 6 SER B N 1
ATOM 1279 C CA . SER B 1 6 ? 4.57 25.5 2.707 1 59.81 6 SER B CA 1
ATOM 1280 C C . SER B 1 6 ? 4.574 26.922 3.24 1 59.81 6 SER B C 1
ATOM 1282 O O . SER B 1 6 ? 3.664 27.703 2.953 1 59.81 6 SER B O 1
ATOM 1284 N N . GLY B 1 7 ? 5.598 27.562 3.666 1 52.66 7 GLY B N 1
ATOM 1285 C CA . GLY B 1 7 ? 5.77 29 3.828 1 52.66 7 GLY B CA 1
ATOM 1286 C C . GLY B 1 7 ? 5.559 29.453 5.254 1 52.66 7 GLY B C 1
ATOM 1287 O O . GLY B 1 7 ? 5.781 30.625 5.57 1 52.66 7 GLY B O 1
ATOM 1288 N N . GLY B 1 8 ? 4.602 28.922 6.113 1 54.62 8 GLY B N 1
ATOM 1289 C CA . GLY B 1 8 ? 4.281 29.797 7.234 1 54.62 8 GLY B CA 1
ATOM 1290 C C . GLY B 1 8 ? 5.285 29.688 8.367 1 54.62 8 GLY B C 1
ATOM 1291 O O . GLY B 1 8 ? 5.871 28.641 8.602 1 54.62 8 GLY B O 1
ATOM 1292 N N . PRO B 1 9 ? 5.797 30.875 8.789 1 54.12 9 PRO B N 1
ATOM 1293 C CA . PRO B 1 9 ? 6.922 31.062 9.703 1 54.12 9 PRO B CA 1
ATOM 1294 C C . PRO B 1 9 ? 6.625 30.547 11.117 1 54.12 9 PRO B C 1
ATOM 1296 O O . PRO B 1 9 ? 7.539 30.438 11.938 1 54.12 9 PRO B O 1
ATOM 1299 N N . TRP B 1 10 ? 5.266 30.297 11.445 1 61.06 10 TRP B N 1
ATOM 1300 C CA . TRP B 1 10 ? 4.996 30.125 12.867 1 61.06 10 TRP B CA 1
ATOM 1301 C C . TRP B 1 10 ? 4.621 28.672 13.188 1 61.06 10 TRP B C 1
ATOM 1303 O O . TRP B 1 10 ? 3.949 28.016 12.391 1 61.06 10 TRP B O 1
ATOM 1313 N N . GLY B 1 11 ? 5.398 27.969 14.086 1 70.62 11 GLY B N 1
ATOM 1314 C CA . GLY B 1 11 ? 5.07 26.672 14.641 1 70.62 11 GLY B CA 1
ATOM 1315 C C . GLY B 1 11 ? 6.258 25.984 15.289 1 70.62 11 GLY B C 1
ATOM 1316 O O . GLY B 1 11 ? 7.285 26.625 15.539 1 70.62 11 GLY B O 1
ATOM 1317 N N . HIS B 1 12 ? 5.926 24.922 15.867 1 76.31 12 HIS B N 1
ATOM 1318 C CA . HIS B 1 12 ? 6.973 24.094 16.469 1 76.31 12 HIS B CA 1
ATOM 1319 C C . HIS B 1 12 ? 6.977 22.703 15.859 1 76.31 12 HIS B C 1
ATOM 1321 O O . HIS B 1 12 ? 5.941 22.219 15.391 1 76.31 12 HIS B O 1
ATOM 1327 N N . TRP B 1 13 ? 8.211 22.219 15.898 1 79.25 13 TRP B N 1
ATOM 1328 C CA . TRP B 1 13 ? 8.336 20.828 15.438 1 79.25 13 TRP B CA 1
ATOM 1329 C C . TRP B 1 13 ? 7.832 19.859 16.5 1 79.25 13 TRP B C 1
ATOM 1331 O O . TRP B 1 13 ? 8.117 20.031 17.688 1 79.25 13 TRP B O 1
ATOM 1341 N N . THR B 1 14 ? 7.039 18.953 15.945 1 82.31 14 THR B N 1
ATOM 1342 C CA . THR B 1 14 ? 6.641 17.859 16.828 1 82.31 14 THR B CA 1
ATOM 1343 C C . THR B 1 14 ? 7.773 16.859 16.984 1 82.31 14 THR B C 1
ATOM 1345 O O . THR B 1 14 ? 8.789 16.938 16.297 1 82.31 14 THR B O 1
ATOM 1348 N N . TRP B 1 15 ? 7.594 15.953 17.984 1 85.69 15 TRP B N 1
ATOM 1349 C CA . TRP B 1 15 ? 8.562 14.867 18.109 1 85.69 15 TRP B CA 1
ATOM 1350 C C . TRP B 1 15 ? 8.484 13.93 16.906 1 85.69 15 TRP B C 1
ATOM 1352 O O . TRP B 1 15 ? 7.395 13.617 16.422 1 85.69 15 TRP B O 1
ATOM 1362 N N . PRO B 1 16 ? 9.656 13.477 16.547 1 89.69 16 PRO B N 1
ATOM 1363 C CA . PRO B 1 16 ? 9.664 12.539 15.43 1 89.69 16 PRO B CA 1
ATOM 1364 C C . PRO B 1 16 ? 9.125 11.164 15.805 1 89.69 16 PRO B C 1
ATOM 1366 O O . PRO B 1 16 ? 9.312 10.711 16.938 1 89.69 16 PRO B O 1
ATOM 1369 N N . GLU B 1 17 ? 8.406 10.586 14.953 1 91.5 17 GLU B N 1
ATOM 1370 C CA . GLU B 1 17 ? 7.977 9.195 15.07 1 91.5 17 GLU B CA 1
ATOM 1371 C C . GLU B 1 17 ? 8.555 8.352 13.938 1 91.5 17 GLU B C 1
ATOM 1373 O O . GLU B 1 17 ? 8.398 8.688 12.766 1 91.5 17 GLU B O 1
ATOM 1378 N N . MET B 1 18 ? 9.188 7.172 14.391 1 92.75 18 MET B N 1
ATOM 1379 C CA . MET B 1 18 ? 9.867 6.328 13.406 1 92.75 18 MET B CA 1
ATOM 1380 C C . MET B 1 18 ? 9.195 4.961 13.32 1 92.75 18 MET B C 1
ATOM 1382 O O . MET B 1 18 ? 8.648 4.465 14.305 1 92.75 18 MET B O 1
ATOM 1386 N N . CYS B 1 19 ? 9.281 4.41 12.109 1 90.12 19 CYS B N 1
ATOM 1387 C CA . CYS B 1 19 ? 8.969 2.99 11.977 1 90.12 19 CYS B CA 1
ATOM 1388 C C . CYS B 1 19 ? 9.992 2.139 12.719 1 90.12 19 CYS B C 1
ATOM 1390 O O . CYS B 1 19 ? 11.125 2.574 12.938 1 90.12 19 CYS B O 1
ATOM 1392 N N . PRO B 1 20 ? 9.562 0.912 13.125 1 86.19 20 PRO B N 1
ATOM 1393 C CA . PRO B 1 20 ? 10.555 0.01 13.703 1 86.19 20 PRO B CA 1
ATOM 1394 C C . PRO B 1 20 ? 11.758 -0.211 12.789 1 86.19 20 PRO B C 1
ATOM 1396 O O . PRO B 1 20 ? 11.633 -0.107 11.562 1 86.19 20 PRO B O 1
ATOM 1399 N N . LYS B 1 21 ? 12.844 -0.544 13.477 1 85.75 21 LYS B N 1
ATOM 1400 C CA . LYS B 1 21 ? 14.062 -0.762 12.703 1 85.75 21 LYS B CA 1
ATOM 1401 C C . LYS B 1 21 ? 13.859 -1.837 11.641 1 85.75 21 LYS B C 1
ATOM 1403 O O . LYS B 1 21 ? 13.281 -2.891 11.922 1 85.75 21 LYS B O 1
ATOM 1408 N N . GLY B 1 22 ? 14.297 -1.541 10.445 1 82.94 22 GLY B N 1
ATOM 1409 C CA . GLY B 1 22 ? 14.211 -2.49 9.344 1 82.94 22 GLY B CA 1
ATOM 1410 C C . GLY B 1 22 ? 12.891 -2.438 8.609 1 82.94 22 GLY B C 1
ATOM 1411 O O . GLY B 1 22 ? 12.648 -3.223 7.688 1 82.94 22 GLY B O 1
ATOM 1412 N N . SER B 1 23 ? 12.062 -1.492 9.039 1 86.38 23 SER B N 1
ATOM 1413 C CA . SER B 1 23 ? 10.773 -1.365 8.375 1 86.38 23 SER B CA 1
ATOM 1414 C C . SER B 1 23 ? 10.664 -0.038 7.629 1 86.38 23 SER B C 1
ATOM 1416 O O . SER B 1 23 ? 11.445 0.881 7.871 1 86.38 23 SER B O 1
ATOM 1418 N N . TYR B 1 24 ? 9.789 -0.029 6.742 1 90 24 TYR B N 1
ATOM 1419 C CA . TYR B 1 24 ? 9.562 1.15 5.918 1 90 24 TYR B CA 1
ATOM 1420 C C . TYR B 1 24 ? 8.07 1.402 5.727 1 90 24 TYR B C 1
ATOM 1422 O O . TYR B 1 24 ? 7.246 0.517 5.973 1 90 24 TYR B O 1
ATOM 1430 N N . THR B 1 25 ? 7.797 2.564 5.25 1 90.81 25 THR B N 1
ATOM 1431 C CA . THR B 1 25 ? 6.398 2.928 5.059 1 90.81 25 THR B CA 1
ATOM 1432 C C . THR B 1 25 ? 5.871 2.383 3.734 1 90.81 25 THR B C 1
ATOM 1434 O O . THR B 1 25 ? 6.398 2.715 2.67 1 90.81 25 THR B O 1
ATOM 1437 N N . SER B 1 26 ? 4.859 1.612 3.842 1 88.19 26 SER B N 1
ATOM 1438 C CA . SER B 1 26 ? 4.305 1.029 2.625 1 88.19 26 SER B CA 1
ATOM 1439 C C . SER B 1 26 ? 2.922 1.595 2.32 1 88.19 26 SER B C 1
ATOM 1441 O O . SER B 1 26 ? 2.404 1.422 1.215 1 88.19 26 SER B O 1
ATOM 1443 N N . SER B 1 27 ? 2.326 2.211 3.242 1 88.75 27 SER B N 1
ATOM 1444 C CA . SER B 1 27 ? 1.014 2.828 3.08 1 88.75 27 SER B CA 1
ATOM 1445 C C . SER B 1 27 ? 0.814 3.969 4.07 1 88.75 27 SER B C 1
ATOM 1447 O O . SER B 1 27 ? 1.614 4.145 4.992 1 88.75 27 SER B O 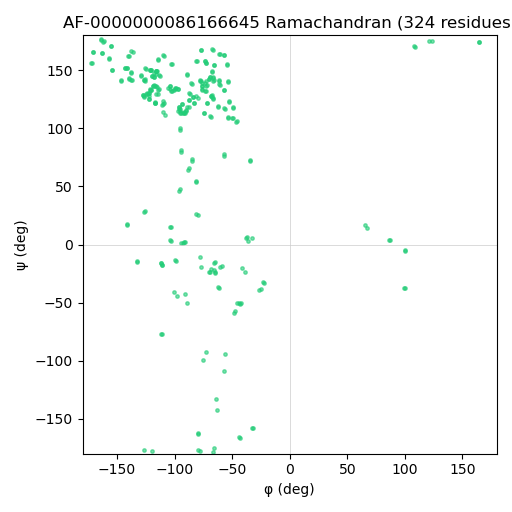1
ATOM 1449 N N . ILE B 1 28 ? -0.325 4.691 3.795 1 90.31 28 ILE B N 1
ATOM 1450 C CA . ILE B 1 28 ? -0.56 5.875 4.613 1 90.31 28 ILE B CA 1
ATOM 1451 C C . ILE B 1 28 ? -2.043 5.98 4.957 1 90.31 28 ILE B C 1
ATOM 1453 O O . ILE B 1 28 ? -2.902 5.637 4.141 1 90.31 28 ILE B O 1
ATOM 1457 N N . SER B 1 29 ? -2.273 6.422 6.152 1 89.5 29 SER B N 1
ATOM 1458 C CA . SER B 1 29 ? -3.615 6.809 6.574 1 89.5 29 SER B CA 1
ATOM 1459 C C . SER B 1 29 ? -3.68 8.297 6.91 1 89.5 29 SER B C 1
ATOM 1461 O O . SER B 1 29 ? -2.707 8.875 7.398 1 89.5 29 SER B O 1
ATOM 1463 N N . PHE B 1 30 ? -4.859 8.852 6.676 1 88.31 30 PHE B N 1
ATOM 1464 C CA . PHE B 1 30 ? -5.047 10.281 6.887 1 88.31 30 PHE B CA 1
ATOM 1465 C C . PHE B 1 30 ? -6.094 10.539 7.965 1 88.31 30 PHE B C 1
ATOM 1467 O O . PHE B 1 30 ? -7.133 9.875 8 1 88.31 30 PHE B O 1
ATOM 1474 N N . LYS B 1 31 ? -5.707 11.492 8.773 1 86.69 31 LYS B N 1
ATOM 1475 C CA . LYS B 1 31 ? -6.719 12 9.695 1 86.69 31 LYS B CA 1
ATOM 1476 C C . LYS B 1 31 ? -7.383 13.258 9.141 1 86.69 31 LYS B C 1
ATOM 1478 O O . LYS B 1 31 ? -6.738 14.297 9.008 1 86.69 31 LYS B O 1
ATOM 1483 N N . VAL B 1 32 ? -8.688 13.078 8.914 1 83.69 32 VAL B N 1
ATOM 1484 C CA . VAL B 1 32 ? -9.383 14.164 8.234 1 83.69 32 VAL B CA 1
ATOM 1485 C C . VAL B 1 32 ? -10.617 14.562 9.039 1 83.69 32 VAL B C 1
ATOM 1487 O O . VAL B 1 32 ? -11.32 13.703 9.578 1 83.69 32 VAL B O 1
ATOM 1490 N N . GLU B 1 33 ? -10.773 15.836 9.32 1 77.12 33 GLU B N 1
ATOM 1491 C CA . GLU B 1 33 ? -11.984 16.375 9.922 1 77.12 33 GLU B CA 1
ATOM 1492 C C . GLU B 1 33 ? -12.984 16.828 8.859 1 77.12 33 GLU B C 1
ATOM 1494 O O . GLU B 1 33 ? -12.625 17.594 7.961 1 77.12 33 GLU B O 1
ATOM 1499 N N . THR B 1 34 ? -14.109 16.094 8.812 1 66 34 THR B N 1
ATOM 1500 C CA . THR B 1 34 ? -15.141 16.531 7.875 1 66 34 THR B CA 1
ATOM 1501 C C . THR B 1 34 ? -15.719 17.875 8.297 1 66 34 THR B C 1
ATOM 1503 O O . THR B 1 34 ? -15.805 18.188 9.484 1 66 34 THR B O 1
ATOM 1506 N N . PRO B 1 35 ? -16 18.75 7.367 1 60.28 35 PRO B N 1
ATOM 1507 C CA . PRO B 1 35 ? -16.531 20.078 7.703 1 60.28 35 PRO B CA 1
ATOM 1508 C C . PRO B 1 35 ? -17.781 20.016 8.578 1 60.28 35 PRO B C 1
ATOM 1510 O O . PRO B 1 35 ? -18.609 19.109 8.398 1 60.28 35 PRO B O 1
ATOM 1513 N N . GLN B 1 36 ? -17.891 20.359 9.867 1 54.75 36 GLN B N 1
ATOM 1514 C CA . GLN B 1 36 ? -19.047 20.297 10.75 1 54.75 36 GLN B CA 1
ATOM 1515 C C . GLN B 1 36 ? -20 21.453 10.492 1 54.75 36 GLN B C 1
ATOM 1517 O O . GLN B 1 36 ? -21.156 21.422 10.922 1 54.75 36 GLN B O 1
ATOM 1522 N N . GLY B 1 37 ? -19.609 22.438 9.727 1 49.47 37 GLY B N 1
ATOM 1523 C CA . GLY B 1 37 ? -20.531 23.547 9.609 1 49.47 37 GLY B CA 1
ATOM 1524 C C . GLY B 1 37 ? -20.859 23.906 8.172 1 49.47 37 GLY B C 1
ATOM 1525 O O . GLY B 1 37 ? -20.5 23.172 7.254 1 49.47 37 GLY B O 1
ATOM 1526 N N . VAL B 1 38 ? -21.75 25.078 7.996 1 46.22 38 VAL B N 1
ATOM 1527 C CA . VAL B 1 38 ? -22.312 25.672 6.793 1 46.22 38 VAL B CA 1
ATOM 1528 C C . VAL B 1 38 ? -21.234 25.812 5.723 1 46.22 38 VAL B C 1
ATOM 1530 O O . VAL B 1 38 ? -21.531 25.828 4.527 1 46.22 38 VAL B O 1
ATOM 1533 N N . MET B 1 39 ? -20.125 26.391 6.125 1 43.41 39 MET B N 1
ATOM 1534 C CA . MET B 1 39 ? -19.094 26.578 5.102 1 43.41 39 MET B CA 1
ATOM 1535 C C . MET B 1 39 ? -18.297 25.312 4.891 1 43.41 39 MET B C 1
ATOM 1537 O O . MET B 1 39 ? -17.438 24.969 5.703 1 4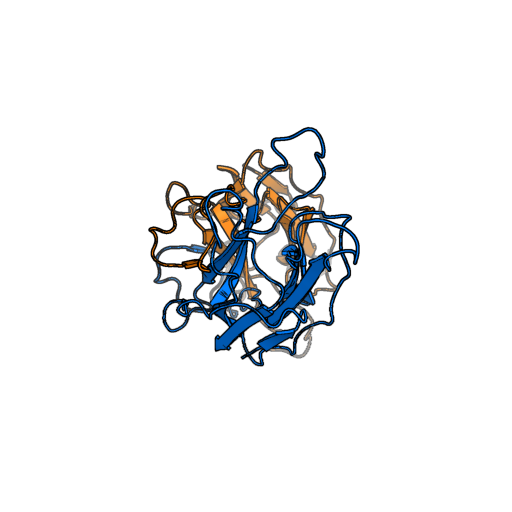3.41 39 MET B O 1
ATOM 1541 N N . GLU B 1 40 ? -18.844 24.203 4.625 1 46.78 40 GLU B N 1
ATOM 1542 C CA . GLU B 1 40 ? -18.766 22.766 4.402 1 46.78 40 GLU B CA 1
ATOM 1543 C C . GLU B 1 40 ? -17.359 22.344 3.98 1 46.78 40 GLU B C 1
ATOM 1545 O O . GLU B 1 40 ? -17.016 21.156 4.008 1 46.78 40 GLU B O 1
ATOM 1550 N N . ASP B 1 41 ? -16.625 23.188 3.258 1 49.41 41 ASP B N 1
ATOM 1551 C CA . ASP B 1 41 ? -15.648 22.703 2.285 1 49.41 41 ASP B CA 1
ATOM 1552 C C . ASP B 1 41 ? -14.266 22.578 2.914 1 49.41 41 ASP B C 1
ATOM 1554 O O . ASP B 1 41 ? -13.273 22.406 2.205 1 49.41 41 ASP B O 1
ATOM 1558 N N . ASP B 1 42 ? -14.156 22.891 4.246 1 54.53 42 ASP B N 1
ATOM 1559 C CA . ASP B 1 42 ? -12.734 22.969 4.57 1 54.53 42 ASP B CA 1
ATOM 1560 C C . ASP B 1 42 ? -12.219 21.641 5.113 1 54.53 42 ASP B C 1
ATOM 1562 O O . ASP B 1 42 ? -12.445 21.312 6.281 1 54.53 42 ASP B O 1
ATOM 1566 N N . MET B 1 43 ? -11.922 20.656 4.289 1 61.56 43 MET B N 1
ATOM 1567 C CA . MET B 1 43 ? -11.227 19.469 4.754 1 61.56 43 MET B CA 1
ATOM 1568 C C . MET B 1 43 ? -9.789 19.781 5.137 1 61.56 43 MET B C 1
ATOM 1570 O O . MET B 1 43 ? -9.086 20.469 4.395 1 61.56 43 MET B O 1
ATOM 1574 N N . ALA B 1 44 ? -9.523 19.734 6.449 1 76.5 44 ALA B N 1
ATOM 1575 C CA . ALA B 1 44 ? -8.133 19.875 6.863 1 76.5 44 ALA B CA 1
ATOM 1576 C C . ALA B 1 44 ? -7.512 18.531 7.223 1 76.5 44 ALA B C 1
ATOM 1578 O O . ALA B 1 44 ? -8.188 17.672 7.781 1 76.5 44 ALA B O 1
ATOM 1579 N N . LEU B 1 45 ? -6.344 18.406 6.641 1 81.75 45 LEU B N 1
ATOM 1580 C CA . LEU B 1 45 ? -5.547 17.25 7.031 1 81.75 45 LEU B CA 1
ATOM 1581 C C . LEU B 1 45 ? -4.941 17.438 8.414 1 81.75 45 LEU B C 1
ATOM 1583 O O . LEU B 1 45 ? -4.082 18.297 8.602 1 81.75 45 LEU B O 1
ATOM 1587 N N . ASN B 1 46 ? -5.406 16.609 9.367 1 81.88 46 ASN B N 1
ATOM 1588 C CA . ASN B 1 46 ? -5.004 16.812 10.758 1 81.88 46 ASN B CA 1
ATOM 1589 C C . ASN B 1 46 ? -3.879 15.867 11.156 1 81.88 46 ASN B C 1
ATOM 1591 O O . ASN B 1 46 ? -3.258 16.031 12.211 1 81.88 46 ASN B O 1
ATOM 1595 N N . GLY B 1 47 ? -3.686 14.922 10.344 1 85.5 47 GLY B N 1
ATOM 1596 C CA . GLY B 1 47 ? -2.641 13.969 10.68 1 85.5 47 GLY B CA 1
ATOM 1597 C C . GLY B 1 47 ? -2.354 12.984 9.562 1 85.5 47 GLY B C 1
ATOM 1598 O O . GLY B 1 47 ? -3.209 12.734 8.711 1 85.5 47 GLY B O 1
ATOM 1599 N N . ILE B 1 48 ? -1.135 12.5 9.664 1 88.31 48 ILE B N 1
ATOM 1600 C CA . ILE B 1 48 ? -0.743 11.406 8.789 1 88.31 48 ILE B CA 1
ATOM 1601 C C . ILE B 1 48 ? -0.201 10.242 9.617 1 88.31 48 ILE B C 1
ATOM 1603 O O . ILE B 1 48 ? 0.494 10.461 10.617 1 88.31 48 ILE B O 1
ATOM 1607 N N . ARG B 1 49 ? -0.554 9.125 9.148 1 89.44 49 ARG B N 1
ATOM 1608 C CA . ARG B 1 49 ? -0.057 7.898 9.758 1 89.44 49 ARG B CA 1
ATOM 1609 C C . ARG B 1 49 ? 0.688 7.043 8.742 1 89.44 49 ARG B C 1
ATOM 1611 O O . ARG B 1 49 ? 0.142 6.707 7.688 1 89.44 49 ARG B O 1
ATOM 1618 N N . LEU B 1 50 ? 1.946 6.742 9.164 1 91.31 50 LEU B N 1
ATOM 1619 C CA . LEU B 1 50 ? 2.738 5.828 8.352 1 91.31 50 LEU B CA 1
ATOM 1620 C C . LEU B 1 50 ? 2.486 4.379 8.75 1 91.31 50 LEU B C 1
ATOM 1622 O O . LEU B 1 50 ? 2.65 4.02 9.922 1 91.31 50 LEU B O 1
ATOM 1626 N N . CYS B 1 51 ? 2.104 3.564 7.809 1 87.56 51 CYS B N 1
ATOM 1627 C CA . CYS B 1 51 ? 1.996 2.129 8.039 1 87.56 51 CYS B CA 1
ATOM 1628 C C . CYS B 1 51 ? 3.277 1.412 7.629 1 87.56 51 CYS B C 1
ATOM 1630 O O . CYS B 1 51 ? 3.623 1.38 6.449 1 87.56 51 CYS B O 1
ATOM 1632 N N . CYS B 1 52 ? 3.863 0.741 8.625 1 87.31 52 CYS B N 1
ATOM 1633 C CA . CYS B 1 52 ? 5.223 0.238 8.453 1 87.31 52 CYS B CA 1
ATOM 1634 C C . CYS B 1 52 ? 5.215 -1.247 8.109 1 87.31 52 CYS B C 1
ATOM 1636 O O . CYS B 1 52 ? 4.445 -2.018 8.688 1 87.31 52 CYS B O 1
ATOM 1638 N N . SER B 1 53 ? 5.965 -1.619 7.141 1 79.81 53 SER B N 1
ATOM 1639 C CA . SER B 1 53 ? 6.09 -3.012 6.723 1 79.81 53 SER B CA 1
ATOM 1640 C C . SER B 1 53 ? 7.555 -3.43 6.621 1 79.81 53 SER B C 1
ATOM 1642 O O . SER B 1 53 ? 8.43 -2.588 6.414 1 79.81 53 SER B O 1
ATOM 1644 N N . HIS B 1 54 ? 7.727 -4.688 6.953 1 73.25 54 HIS B N 1
ATOM 1645 C CA . HIS B 1 54 ? 9.07 -5.23 6.777 1 73.25 54 HIS B CA 1
ATOM 1646 C C . HIS B 1 54 ? 9.25 -5.82 5.383 1 73.25 54 HIS B C 1
ATOM 1648 O O . HIS B 1 54 ? 8.312 -6.391 4.82 1 73.25 54 HIS B O 1
ATOM 1654 N N . SER B 1 55 ? 10.203 -5.27 4.562 1 57.78 55 SER B N 1
ATOM 1655 C CA . SER B 1 55 ? 10.43 -5.816 3.227 1 57.78 55 SER B CA 1
ATOM 1656 C C . SER B 1 55 ? 10.578 -7.332 3.266 1 57.78 55 SER B C 1
ATOM 1658 O O . SER B 1 55 ? 10.18 -8.023 2.326 1 57.78 55 SER B O 1
ATOM 1660 N N . ARG B 1 56 ? 11.641 -7.801 4.082 1 54.16 56 ARG B N 1
ATOM 1661 C CA . ARG B 1 56 ? 12.133 -9.164 3.914 1 54.16 56 ARG B CA 1
ATOM 1662 C C . ARG B 1 56 ? 11.516 -10.102 4.945 1 54.16 56 ARG B C 1
ATOM 1664 O O . ARG B 1 56 ? 11.539 -11.32 4.777 1 54.16 56 ARG B O 1
ATOM 1671 N N . ASP B 1 57 ? 11.484 -9.625 6.156 1 50.03 57 ASP B N 1
ATOM 1672 C CA . ASP B 1 57 ? 11.297 -10.609 7.223 1 50.03 57 ASP B CA 1
ATOM 1673 C C . ASP B 1 57 ? 9.828 -10.719 7.617 1 50.03 57 ASP B C 1
ATOM 1675 O O . ASP B 1 57 ? 9.266 -9.781 8.18 1 50.03 57 ASP B O 1
ATOM 1679 N N . PRO B 1 58 ? 9.148 -11.852 6.992 1 47.53 58 PRO B N 1
ATOM 1680 C CA . PRO B 1 58 ? 7.816 -12.281 7.422 1 47.53 58 PRO B CA 1
ATOM 1681 C C . PRO B 1 58 ? 7.648 -12.258 8.938 1 47.53 58 PRO B C 1
ATOM 1683 O O . PRO B 1 58 ? 6.555 -12.523 9.445 1 47.53 58 PRO B O 1
ATOM 1686 N N . SER B 1 59 ? 8.734 -12.273 9.594 1 43.78 59 SER B N 1
ATOM 1687 C CA . SER B 1 59 ? 8.602 -12.648 10.992 1 43.78 59 SER B CA 1
ATOM 1688 C C . SER B 1 59 ? 7.668 -11.695 11.734 1 43.78 59 SER B C 1
ATOM 1690 O O . SER B 1 59 ? 7.277 -11.961 12.875 1 43.78 59 SER B O 1
ATOM 1692 N N . GLY B 1 60 ? 7.504 -10.703 11.188 1 51.5 60 GLY B N 1
ATOM 1693 C CA . GLY B 1 60 ? 6.781 -9.852 12.117 1 51.5 60 GLY B CA 1
ATOM 1694 C C . GLY B 1 60 ? 5.289 -10.133 12.141 1 51.5 60 GLY B C 1
ATOM 1695 O O . GLY B 1 60 ? 4.516 -9.352 12.703 1 51.5 60 GLY B O 1
ATOM 1696 N N . GLY B 1 61 ? 4.934 -11.461 11.773 1 55.5 61 GLY B N 1
ATOM 1697 C CA . GLY B 1 61 ? 3.607 -12.016 11.992 1 55.5 61 GLY B CA 1
ATOM 1698 C C . GLY B 1 61 ? 2.537 -11.352 11.141 1 55.5 61 GLY B C 1
ATOM 1699 O O . GLY B 1 61 ? 1.348 -11.625 11.305 1 55.5 61 GLY B O 1
ATOM 1700 N N . ASN B 1 62 ? 2.893 -10.531 10.047 1 76.12 62 ASN B N 1
ATOM 1701 C CA . ASN B 1 62 ? 1.754 -9.844 9.445 1 76.12 62 ASN B CA 1
ATOM 1702 C C . ASN B 1 62 ? 1.661 -10.117 7.945 1 76.12 62 ASN B C 1
ATOM 1704 O O . ASN B 1 62 ? 1.267 -9.242 7.176 1 76.12 62 ASN B O 1
ATOM 1708 N N . THR B 1 63 ? 2.197 -11.383 7.59 1 82.81 63 THR B N 1
ATOM 1709 C CA . THR B 1 63 ? 2.053 -11.711 6.176 1 82.81 63 THR B CA 1
ATOM 1710 C C . THR B 1 63 ? 1.347 -13.055 6 1 82.81 63 THR B C 1
ATOM 1712 O O . THR B 1 63 ? 1.396 -13.906 6.887 1 82.81 63 THR B O 1
ATOM 1715 N N . ALA B 1 64 ? 0.648 -13.297 4.949 1 87.94 64 ALA B N 1
ATOM 1716 C CA . ALA B 1 64 ? 0.113 -14.562 4.457 1 87.94 64 ALA B CA 1
ATOM 1717 C C . ALA B 1 64 ? 0.719 -14.922 3.102 1 87.94 64 ALA B C 1
ATOM 1719 O O . ALA B 1 64 ? 0.64 -14.141 2.15 1 87.94 64 ALA B O 1
ATOM 1720 N N . GLU B 1 65 ? 1.332 -16.047 3.025 1 87.06 65 GLU B N 1
ATOM 1721 C CA . GLU B 1 65 ? 2.078 -16.422 1.827 1 87.06 65 GLU B CA 1
ATOM 1722 C C . GLU B 1 65 ? 1.438 -17.625 1.125 1 87.06 65 GLU B C 1
ATOM 1724 O O . GLU B 1 65 ? 1.076 -18.609 1.771 1 87.06 65 GLU B O 1
ATOM 1729 N N . SER B 1 66 ? 1.331 -17.422 -0.183 1 83.25 66 SER B N 1
ATOM 1730 C CA . SER B 1 66 ? 0.925 -18.578 -0.957 1 83.25 66 SER B CA 1
ATOM 1731 C C . SER B 1 66 ? 2.008 -19.656 -0.943 1 83.25 66 SER B C 1
ATOM 1733 O O . SER B 1 66 ? 3.184 -19.359 -0.722 1 83.25 66 SER B O 1
ATOM 1735 N N . GLN B 1 67 ? 1.546 -20.828 -1.009 1 75.81 67 GLN B N 1
ATOM 1736 C CA . GLN B 1 67 ? 2.57 -21.844 -1.229 1 75.81 67 GLN B CA 1
ATOM 1737 C C . GLN B 1 67 ? 3.369 -21.562 -2.496 1 75.81 67 GLN B C 1
ATOM 1739 O O . GLN B 1 67 ? 2.793 -21.234 -3.539 1 75.81 67 GLN B O 1
ATOM 1744 N N . SER B 1 68 ? 4.562 -21.344 -2.348 1 72.56 68 SER B N 1
ATOM 1745 C CA . SER B 1 68 ? 5.367 -20.859 -3.469 1 72.56 68 SER B CA 1
ATOM 1746 C C . SER B 1 68 ? 6.461 -21.859 -3.83 1 72.56 68 SER B C 1
ATOM 1748 O O . SER B 1 68 ? 6.844 -22.688 -3.01 1 72.56 68 SER B O 1
ATOM 1750 N N . GLY B 1 69 ? 6.742 -21.875 -5.109 1 68.06 69 GLY B N 1
ATOM 1751 C CA . GLY B 1 69 ? 7.863 -22.688 -5.559 1 68.06 69 GLY B CA 1
ATOM 1752 C C . GLY B 1 69 ? 9.172 -22.328 -4.875 1 68.06 69 GLY B C 1
ATOM 1753 O O . GLY B 1 69 ? 9.266 -21.281 -4.23 1 68.06 69 GLY B O 1
ATOM 1754 N N . ARG B 1 70 ? 10.125 -23.203 -4.961 1 67.81 70 ARG B N 1
ATOM 1755 C CA . ARG B 1 70 ? 11.414 -23.062 -4.289 1 67.81 70 ARG B CA 1
ATOM 1756 C C . ARG B 1 70 ? 12.242 -21.938 -4.918 1 67.81 70 ARG B C 1
ATOM 1758 O O . ARG B 1 70 ? 13.07 -21.328 -4.25 1 67.81 70 ARG B O 1
ATOM 1765 N N . TRP B 1 71 ? 11.93 -21.672 -6.109 1 75.5 71 TRP B N 1
ATOM 1766 C CA . TRP B 1 71 ? 12.805 -20.75 -6.828 1 75.5 71 TRP B CA 1
ATOM 1767 C C . TRP B 1 71 ? 12.195 -19.359 -6.895 1 75.5 71 TRP B C 1
ATOM 1769 O O . TRP B 1 71 ? 10.977 -19.203 -6.805 1 75.5 71 TRP B O 1
ATOM 1779 N N . GLY B 1 72 ? 13.039 -18.438 -7.035 1 81.44 72 GLY B N 1
ATOM 1780 C CA . GLY B 1 72 ? 12.633 -17.062 -7.18 1 81.44 72 GLY B CA 1
ATOM 1781 C C . GLY B 1 72 ? 12.945 -16.219 -5.957 1 81.44 72 GLY B C 1
ATOM 1782 O O . GLY B 1 72 ? 13.391 -16.734 -4.938 1 81.44 72 GLY B O 1
ATOM 1783 N N . ARG B 1 73 ? 12.781 -15.016 -6.137 1 84.56 73 ARG B N 1
ATOM 1784 C CA . ARG B 1 73 ? 12.992 -14.047 -5.066 1 84.56 73 ARG B CA 1
ATOM 1785 C C . ARG B 1 73 ? 11.758 -13.164 -4.875 1 84.56 73 ARG B C 1
ATOM 1787 O O . ARG B 1 73 ? 11.117 -12.758 -5.852 1 84.56 73 ARG B O 1
ATOM 1794 N N . TRP B 1 74 ? 11.531 -12.93 -3.59 1 87.31 74 TRP B N 1
ATOM 1795 C CA . TRP B 1 74 ? 10.406 -12.047 -3.281 1 87.31 74 TRP B CA 1
ATOM 1796 C C . TRP B 1 74 ? 10.75 -10.602 -3.621 1 87.31 74 TRP B C 1
ATOM 1798 O O . TRP B 1 74 ? 11.836 -10.117 -3.293 1 87.31 74 TRP B O 1
ATOM 1808 N N . SER B 1 75 ? 9.812 -10.023 -4.312 1 85.88 75 SER B N 1
ATOM 1809 C CA . SER B 1 75 ? 9.992 -8.602 -4.605 1 85.88 75 SER B CA 1
ATOM 1810 C C . SER B 1 75 ? 9.773 -7.746 -3.363 1 85.88 75 SER B C 1
ATOM 1812 O O . SER B 1 75 ? 9.07 -8.164 -2.436 1 85.88 75 SER B O 1
ATOM 1814 N N . GLU B 1 76 ? 10.391 -6.59 -3.447 1 83.06 76 GLU B N 1
ATOM 1815 C CA . GLU B 1 76 ? 10.133 -5.617 -2.395 1 83.06 76 GLU B CA 1
ATOM 1816 C C . GLU B 1 76 ? 8.711 -5.07 -2.488 1 83.06 76 GLU B C 1
ATOM 1818 O O . GLU B 1 76 ? 8.188 -4.855 -3.586 1 83.06 76 GLU B O 1
ATOM 1823 N N . VAL B 1 77 ? 8.164 -4.875 -1.318 1 84.88 77 VAL B N 1
ATOM 1824 C CA . VAL B 1 77 ? 6.867 -4.211 -1.269 1 84.88 77 VAL B CA 1
ATOM 1825 C C . VAL B 1 77 ? 7.035 -2.729 -1.601 1 84.88 77 VAL B C 1
ATOM 1827 O O . VAL B 1 77 ? 8.008 -2.098 -1.179 1 84.88 77 VAL B O 1
ATOM 1830 N N . ALA B 1 78 ? 6.066 -2.277 -2.438 1 89.06 78 ALA B N 1
ATOM 1831 C CA . ALA B 1 78 ? 6.113 -0.85 -2.74 1 89.06 78 ALA B CA 1
ATOM 1832 C C . ALA B 1 78 ? 6.141 -0.018 -1.462 1 89.06 78 ALA B C 1
ATOM 1834 O O . ALA B 1 78 ? 5.465 -0.347 -0.486 1 89.06 78 ALA B O 1
ATOM 1835 N N . HIS B 1 79 ? 6.953 1.01 -1.538 1 92.25 79 HIS B N 1
ATOM 1836 C CA . HIS B 1 79 ? 7.113 1.855 -0.361 1 92.25 79 HIS B CA 1
ATOM 1837 C C . HIS B 1 79 ? 7.191 3.328 -0.747 1 92.25 79 HIS B C 1
ATOM 1839 O O . HIS B 1 79 ? 7.457 3.658 -1.905 1 92.25 79 HIS B O 1
ATOM 1845 N N . LEU B 1 80 ? 6.973 4.16 0.241 1 95.19 80 LEU B N 1
ATOM 1846 C CA . LEU B 1 80 ? 6.922 5.594 -0.007 1 95.19 80 LEU B CA 1
ATOM 1847 C C . LEU B 1 80 ? 8.328 6.168 -0.164 1 95.19 80 LEU B C 1
ATOM 1849 O O . LEU B 1 80 ? 9.227 5.84 0.611 1 95.19 80 LEU B O 1
ATOM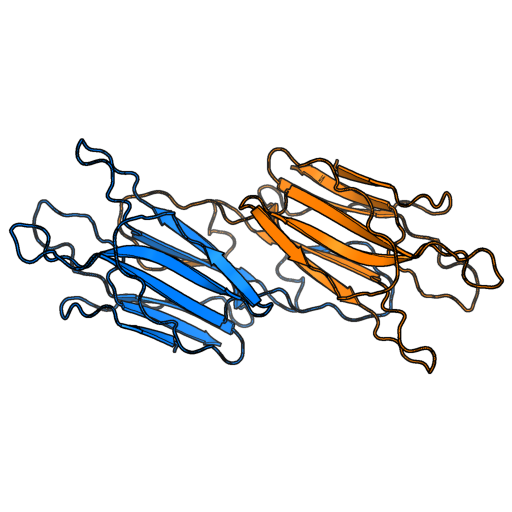 1853 N N . VAL B 1 81 ? 8.461 7.133 -1.132 1 97.56 81 VAL B N 1
ATOM 1854 C CA . VAL B 1 81 ? 9.789 7.684 -1.346 1 97.56 81 VAL B CA 1
ATOM 1855 C C . VAL B 1 81 ? 9.719 9.203 -1.407 1 97.56 81 VAL B C 1
ATOM 1857 O O . VAL B 1 81 ? 10.742 9.891 -1.307 1 97.56 81 VAL B O 1
ATOM 1860 N N . GLY B 1 82 ? 8.555 9.75 -1.559 1 97.12 82 GLY B N 1
ATOM 1861 C CA . GLY B 1 82 ? 8.398 11.188 -1.672 1 97.12 82 GLY B CA 1
ATOM 1862 C C . GLY B 1 82 ? 6.969 11.648 -1.458 1 97.12 82 GLY B C 1
ATOM 1863 O O . GLY B 1 82 ? 6.062 10.828 -1.294 1 97.12 82 GLY B O 1
ATOM 1864 N N . PHE B 1 83 ? 6.801 13.023 -1.479 1 96.06 83 PHE B N 1
ATOM 1865 C CA . PHE B 1 83 ? 5.449 13.523 -1.246 1 96.06 83 PHE B CA 1
ATOM 1866 C C . PHE B 1 83 ? 5.328 14.977 -1.699 1 96.06 83 PHE B C 1
ATOM 1868 O O . PHE B 1 83 ? 6.332 15.633 -1.957 1 96.06 83 PHE B O 1
ATOM 1875 N N . ALA B 1 84 ? 4.117 15.367 -1.812 1 93.75 84 ALA B N 1
ATOM 1876 C CA . ALA B 1 84 ? 3.715 16.75 -2.07 1 93.75 84 ALA B CA 1
ATOM 1877 C C . ALA B 1 84 ? 2.471 17.109 -1.267 1 93.75 84 ALA B C 1
ATOM 1879 O O . ALA B 1 84 ? 1.642 16.25 -0.965 1 93.75 84 ALA B O 1
ATOM 1880 N N . LEU B 1 85 ? 2.373 18.391 -0.971 1 90.81 85 LEU B N 1
ATOM 1881 C CA . LEU B 1 85 ? 1.239 18.844 -0.165 1 90.81 85 LEU B CA 1
ATOM 1882 C C . LEU B 1 85 ? 0.397 19.859 -0.924 1 90.81 85 LEU B C 1
ATOM 1884 O O . LEU B 1 85 ? 0.923 20.625 -1.733 1 90.81 85 LEU B O 1
ATOM 1888 N N . LEU B 1 86 ? -0.854 19.75 -0.651 1 88.62 86 LEU B N 1
ATOM 1889 C CA . LEU B 1 86 ? -1.801 20.797 -1.02 1 88.62 86 LEU B CA 1
ATOM 1890 C C . LEU B 1 86 ? -2.051 21.75 0.152 1 88.62 86 LEU B C 1
ATOM 1892 O O . LEU B 1 86 ? -2.568 21.328 1.191 1 88.62 86 LEU B O 1
ATOM 1896 N N . VAL B 1 87 ? -1.7 22.984 -0.082 1 83.19 87 VAL B N 1
ATOM 1897 C CA . VAL B 1 87 ? -1.731 23.906 1.049 1 83.19 87 VAL B CA 1
ATOM 1898 C C . VAL B 1 87 ? -2.613 25.109 0.714 1 83.19 87 VAL B C 1
ATOM 1900 O O . VAL B 1 87 ? -2.502 25.672 -0.37 1 83.19 87 VAL B O 1
ATOM 1903 N N . GLU B 1 88 ? -3.512 25.359 1.664 1 79.25 88 GLU B N 1
ATOM 1904 C CA . GLU B 1 88 ? -4.312 26.578 1.565 1 79.25 88 GLU B CA 1
ATOM 1905 C C . GLU B 1 88 ? -3.631 27.75 2.268 1 79.25 88 GLU B C 1
ATOM 1907 O O . GLU B 1 88 ? -3.318 27.672 3.457 1 79.25 88 GLU B O 1
ATOM 1912 N N . VAL B 1 89 ? -3.244 28.766 1.468 1 67.88 89 VAL B N 1
ATOM 1913 C CA . VAL B 1 89 ? -2.6 29.953 2.023 1 67.88 89 VAL B CA 1
ATOM 1914 C C . VAL B 1 89 ? -3.66 30.953 2.467 1 67.88 89 VAL B C 1
ATOM 1916 O O . VAL B 1 89 ? -4.703 31.094 1.824 1 67.88 89 VAL B O 1
ATOM 1919 N N . PRO B 1 90 ? -3.486 31.422 3.746 1 59.31 90 PRO B N 1
ATOM 1920 C CA . PRO B 1 90 ? -4.457 32.406 4.23 1 59.31 90 PRO B CA 1
ATOM 1921 C C . PRO B 1 90 ? -4.73 33.531 3.215 1 59.31 90 PRO B C 1
ATOM 1923 O O . PRO B 1 90 ? -3.818 33.938 2.502 1 59.31 90 PRO B O 1
ATOM 1926 N N . GLN B 1 91 ? -5.891 33.531 2.543 1 52.12 91 GLN B N 1
ATOM 1927 C CA . GLN B 1 91 ? -6.266 34.719 1.783 1 52.12 91 GLN B CA 1
ATOM 1928 C C . GLN B 1 91 ? -6.215 35.969 2.654 1 52.12 91 GLN B C 1
ATOM 1930 O O . GLN B 1 91 ? -6.438 35.906 3.865 1 52.12 91 GLN B O 1
ATOM 1935 N N . ARG B 1 92 ? -5.391 37.031 2.27 1 49.47 92 ARG B N 1
ATOM 1936 C CA . ARG B 1 92 ? -5.145 38.312 2.912 1 49.47 92 ARG B CA 1
ATOM 1937 C C . ARG B 1 92 ? -6.316 38.719 3.799 1 49.47 92 ARG B C 1
ATOM 1939 O O . ARG B 1 92 ? -6.25 39.75 4.496 1 49.47 92 ARG B O 1
ATOM 1946 N N . GLY B 1 93 ? -7.582 38.438 3.363 1 40.72 93 GLY B N 1
ATOM 1947 C CA . GLY B 1 93 ? -8.508 39.188 4.199 1 40.72 93 GLY B CA 1
ATOM 1948 C C . GLY B 1 93 ? -8.469 38.781 5.656 1 40.72 93 GLY B C 1
ATOM 1949 O O . GLY B 1 93 ? -7.602 38 6.062 1 40.72 93 GLY B O 1
ATOM 1950 N N . LEU B 1 94 ? -9.68 38.75 6.355 1 41.56 94 LEU B N 1
ATOM 1951 C CA . LEU B 1 94 ? -9.82 38.75 7.809 1 41.56 94 LEU B CA 1
ATOM 1952 C C . LEU B 1 94 ? -9.047 37.594 8.43 1 41.56 94 LEU B C 1
ATOM 1954 O O . LEU B 1 94 ? -8.281 37.781 9.367 1 41.56 94 LEU B O 1
ATOM 1958 N N . LEU B 1 95 ? -9.789 36.469 8.648 1 40.94 95 LEU B N 1
ATOM 1959 C CA . LEU B 1 95 ? -9.734 35.562 9.773 1 40.94 95 LEU B CA 1
ATOM 1960 C C . LEU B 1 95 ? -8.492 34.656 9.703 1 40.94 95 LEU B C 1
ATOM 1962 O O . LEU B 1 95 ? -7.73 34.594 10.672 1 40.94 95 LEU B O 1
ATOM 1966 N N . SER B 1 96 ? -8.539 33.312 9.211 1 46.25 96 SER B N 1
ATOM 1967 C CA . SER B 1 96 ? -7.676 32.25 9.672 1 46.25 96 SER B CA 1
ATOM 1968 C C . SER B 1 96 ? -6.344 32.25 8.93 1 46.25 96 SER B C 1
ATOM 1970 O O . SER B 1 96 ? -6.312 32.156 7.703 1 46.25 96 SER B O 1
ATOM 1972 N N . ASN B 1 97 ? -5.441 33.188 9.211 1 50.47 97 ASN B N 1
ATOM 1973 C CA . ASN B 1 97 ? -4.051 33.219 8.781 1 50.47 97 ASN B CA 1
ATOM 1974 C C . ASN B 1 97 ? -3.406 31.844 8.789 1 50.47 97 ASN B C 1
ATOM 1976 O O . ASN B 1 97 ? -2.182 31.719 8.742 1 50.47 97 ASN B O 1
ATOM 1980 N N . GLU B 1 98 ? -4.113 30.922 9.031 1 59.78 98 GLU B N 1
ATOM 1981 C CA . GLU B 1 98 ? -3.424 29.656 9.227 1 59.78 98 GLU B CA 1
ATOM 1982 C C . GLU B 1 98 ? -3.311 28.875 7.922 1 59.78 98 GLU B C 1
ATOM 1984 O O . GLU B 1 98 ? -4.262 28.828 7.141 1 59.78 98 GLU B O 1
ATOM 1989 N N . VAL B 1 99 ? -2.092 28.703 7.461 1 65.44 99 VAL B N 1
ATOM 1990 C CA . VAL B 1 99 ? -1.812 27.766 6.379 1 65.44 99 VAL B CA 1
ATOM 1991 C C . VAL B 1 99 ? -2.162 26.359 6.82 1 65.44 99 VAL B C 1
ATOM 1993 O O . VAL B 1 99 ? -1.776 25.922 7.91 1 65.44 99 VAL B O 1
ATOM 1996 N N . ALA B 1 100 ? -3.082 25.781 6.125 1 77.12 100 ALA B N 1
ATOM 1997 C CA . ALA B 1 100 ? -3.471 24.422 6.48 1 77.12 100 ALA B CA 1
ATOM 1998 C C . ALA B 1 100 ? -3.283 23.469 5.301 1 77.12 100 ALA B C 1
ATOM 2000 O O . ALA B 1 100 ? -3.568 23.828 4.156 1 77.12 100 ALA B O 1
ATOM 2001 N N . THR B 1 101 ? -2.666 22.438 5.582 1 83.38 101 THR B N 1
ATOM 2002 C CA . THR B 1 101 ? -2.605 21.375 4.586 1 83.38 101 THR B CA 1
ATOM 2003 C C . THR B 1 101 ? -3.977 20.734 4.387 1 83.38 101 THR B C 1
ATOM 2005 O O . THR B 1 101 ? -4.641 20.359 5.355 1 83.38 101 THR B O 1
ATOM 2008 N N . THR B 1 102 ? -4.363 20.688 3.137 1 84.5 102 THR B N 1
ATOM 2009 C CA . THR B 1 102 ? -5.707 20.188 2.896 1 84.5 102 THR B CA 1
ATOM 2010 C C . THR B 1 102 ? -5.66 18.828 2.207 1 84.5 102 THR B C 1
ATOM 2012 O O . THR B 1 102 ? -6.656 18.094 2.178 1 84.5 102 THR B O 1
ATOM 2015 N N . SER B 1 103 ? -4.52 18.484 1.622 1 88.31 103 SER B N 1
ATOM 2016 C CA . SER B 1 103 ? -4.336 17.172 1.003 1 88.31 103 SER B CA 1
ATOM 2017 C C . SER B 1 103 ? -2.854 16.859 0.812 1 88.31 103 SER B C 1
ATOM 2019 O O . SER B 1 103 ? -1.993 17.688 1.129 1 88.31 103 SER B O 1
ATOM 2021 N N . ALA B 1 104 ? -2.697 15.641 0.359 1 91.38 104 ALA B N 1
ATOM 2022 C CA . ALA B 1 104 ? -1.319 15.211 0.135 1 91.38 104 ALA B CA 1
ATOM 2023 C C . ALA B 1 104 ? -1.25 14.109 -0.92 1 91.38 104 ALA B C 1
ATOM 2025 O O . ALA B 1 104 ? -2.223 13.383 -1.13 1 91.38 104 ALA B O 1
ATOM 2026 N N . HIS B 1 105 ? -0.127 14.125 -1.596 1 93.75 105 HIS B N 1
ATOM 2027 C CA . HIS B 1 105 ? 0.25 13.023 -2.467 1 93.75 105 HIS B CA 1
ATOM 2028 C C . HIS B 1 105 ? 1.544 12.367 -1.998 1 93.75 105 HIS B C 1
ATOM 2030 O O . HIS B 1 105 ? 2.475 13.055 -1.572 1 93.75 105 HIS B O 1
ATOM 2036 N N . PHE B 1 106 ? 1.556 11.016 -2.188 1 95.56 106 PHE B N 1
ATOM 2037 C CA . PHE B 1 106 ? 2.77 10.281 -1.844 1 95.56 106 PHE B CA 1
ATOM 2038 C C . PHE B 1 106 ? 3.24 9.438 -3.018 1 95.56 106 PHE B C 1
ATOM 2040 O O . PHE B 1 106 ? 2.463 8.664 -3.586 1 95.56 106 PHE B O 1
ATOM 2047 N N . ALA B 1 107 ? 4.504 9.664 -3.312 1 96.31 107 ALA B N 1
ATOM 2048 C CA . ALA B 1 107 ? 5.109 8.859 -4.367 1 96.31 107 ALA B CA 1
ATOM 2049 C C . ALA B 1 107 ? 5.625 7.535 -3.816 1 96.31 107 ALA B C 1
ATOM 2051 O O . ALA B 1 107 ? 6.242 7.496 -2.75 1 96.31 107 ALA B O 1
ATOM 2052 N N . CYS B 1 108 ? 5.371 6.469 -4.625 1 94.19 108 CYS B N 1
ATOM 2053 C CA . CYS B 1 108 ? 5.844 5.145 -4.234 1 94.19 108 CYS B CA 1
ATOM 2054 C C . CYS B 1 108 ? 6.984 4.684 -5.137 1 94.19 108 CYS B C 1
ATOM 2056 O O . CYS B 1 108 ? 7.145 5.195 -6.246 1 94.19 108 CYS B O 1
ATOM 2058 N N . SER B 1 109 ? 7.656 3.695 -4.598 1 93 109 SER B N 1
ATOM 2059 C CA . SER B 1 109 ? 8.844 3.188 -5.281 1 93 109 SER B CA 1
ATOM 2060 C C . SER B 1 109 ? 8.477 2.551 -6.617 1 93 109 SER B C 1
ATOM 2062 O O . SER B 1 109 ? 9.305 2.479 -7.527 1 93 109 SER B O 1
ATOM 2064 N N . ASP B 1 110 ? 7.246 2.111 -6.746 1 87.56 110 ASP B N 1
ATOM 2065 C CA . ASP B 1 110 ? 6.832 1.478 -7.996 1 87.56 110 ASP B CA 1
ATOM 2066 C C . ASP B 1 110 ? 6.238 2.502 -8.961 1 87.56 110 ASP B C 1
ATOM 2068 O O . ASP B 1 110 ? 5.672 2.135 -9.992 1 87.56 110 ASP B O 1
ATOM 2072 N N . GLY B 1 111 ? 6.242 3.703 -8.562 1 90.56 111 GLY B N 1
ATOM 2073 C CA . GLY B 1 111 ? 5.801 4.762 -9.453 1 90.56 111 GLY B CA 1
ATOM 2074 C C . GLY B 1 111 ? 4.371 5.207 -9.188 1 90.56 111 GLY B C 1
ATOM 2075 O O . GLY B 1 111 ? 3.91 6.195 -9.758 1 90.56 111 GLY B O 1
ATOM 2076 N N . HIS B 1 112 ? 3.736 4.586 -8.359 1 89.12 112 HIS B N 1
ATOM 2077 C CA . HIS B 1 112 ? 2.361 4.961 -8.047 1 89.12 112 HIS B CA 1
ATOM 2078 C C . HIS B 1 112 ? 2.318 6.141 -7.078 1 89.12 112 HIS B C 1
ATOM 2080 O O . HIS B 1 112 ? 3.273 6.371 -6.332 1 89.12 112 HIS B O 1
ATOM 2086 N N . ILE B 1 113 ? 1.145 6.801 -7.133 1 92.81 113 ILE B N 1
ATOM 2087 C CA . ILE B 1 113 ? 0.92 7.926 -6.23 1 92.81 113 ILE B CA 1
ATOM 2088 C C . ILE B 1 113 ? -0.25 7.617 -5.301 1 92.81 113 ILE B C 1
ATOM 2090 O O . ILE B 1 113 ? -1.346 7.285 -5.758 1 92.81 113 ILE B O 1
ATOM 2094 N N . LEU B 1 114 ? 0.025 7.656 -4.02 1 91.5 114 LEU B N 1
ATOM 2095 C CA . LEU B 1 114 ? -1.054 7.586 -3.039 1 91.5 114 LEU B CA 1
ATOM 2096 C C . LEU B 1 114 ? -1.658 8.961 -2.797 1 91.5 114 LEU B C 1
ATOM 2098 O O . LEU B 1 114 ? -0.949 9.898 -2.42 1 91.5 114 LEU B O 1
ATOM 2102 N N . GLU B 1 115 ? -2.943 8.984 -2.939 1 90.5 115 GLU B N 1
ATOM 2103 C CA . GLU B 1 115 ? -3.609 10.281 -2.844 1 90.5 115 GLU B CA 1
ATOM 2104 C C . GLU B 1 115 ? -4.324 10.438 -1.505 1 90.5 115 GLU B C 1
ATOM 2106 O O . GLU B 1 115 ? -4.98 9.508 -1.034 1 90.5 115 GLU B O 1
ATOM 2111 N N . GLY B 1 116 ? -4.148 11.562 -0.988 1 89.62 116 GLY B N 1
ATOM 2112 C CA . GLY B 1 116 ? -4.918 11.906 0.199 1 89.62 116 GLY B CA 1
ATOM 2113 C C . GLY B 1 116 ? -6.336 12.344 -0.113 1 89.62 116 GLY B C 1
ATOM 2114 O O . GLY B 1 116 ? -6.848 12.078 -1.201 1 89.62 116 GLY B O 1
ATOM 2115 N N . PRO B 1 117 ? -6.898 13.008 0.925 1 85.62 117 PRO B N 1
ATOM 2116 C CA . PRO B 1 117 ? -8.281 13.445 0.717 1 85.62 117 PRO B CA 1
ATOM 2117 C C . PRO B 1 117 ? -8.414 14.422 -0.451 1 85.62 117 PRO B C 1
ATOM 2119 O O . PRO B 1 117 ? -7.527 15.25 -0.68 1 85.62 117 PRO B O 1
ATOM 2122 N N . GLY B 1 118 ? -9.5 14.188 -1.138 1 81.25 118 GLY B N 1
ATOM 2123 C CA . GLY B 1 118 ? -9.773 15.148 -2.195 1 81.25 118 GLY B CA 1
ATOM 2124 C C . GLY B 1 118 ? -10.094 16.531 -1.676 1 81.25 118 GLY B C 1
ATOM 2125 O O . GLY B 1 118 ? -10.773 16.688 -0.659 1 81.25 118 GLY B O 1
ATOM 2126 N N . SER B 1 119 ? -9.297 17.484 -2.201 1 78.81 119 SER B N 1
ATOM 2127 C CA . SER B 1 119 ? -9.547 18.875 -1.844 1 78.81 119 SER B CA 1
ATOM 2128 C C . SER B 1 119 ? -9.438 19.781 -3.061 1 78.81 119 SER B C 1
ATOM 2130 O O . SER B 1 119 ? -8.625 19.547 -3.953 1 78.81 119 SER B O 1
ATOM 2132 N N . ILE B 1 120 ? -10.367 20.75 -3.029 1 74.75 120 ILE B N 1
ATOM 2133 C CA . ILE B 1 120 ? -10.312 21.719 -4.117 1 74.75 120 ILE B CA 1
ATOM 2134 C C . ILE B 1 120 ? -9.688 23.016 -3.617 1 74.75 120 ILE B C 1
ATOM 2136 O O . ILE B 1 120 ? -9.531 23.969 -4.383 1 74.75 120 ILE B O 1
ATOM 2140 N N . TRP B 1 121 ? -9.312 23 -2.467 1 78.5 121 TRP B N 1
ATOM 2141 C CA . TRP B 1 121 ? -8.789 24.234 -1.873 1 78.5 121 TRP B CA 1
ATOM 2142 C C . TRP B 1 121 ? -7.281 24.125 -1.652 1 78.5 121 TRP B C 1
ATOM 2144 O O . TRP B 1 121 ? -6.812 23.219 -0.968 1 78.5 121 TRP B O 1
ATOM 2154 N N . GLY B 1 122 ? -6.68 25.016 -2.254 1 81.69 122 GLY B N 1
ATOM 2155 C CA . GLY B 1 122 ? -5.246 25.094 -2.029 1 81.69 122 GLY B CA 1
ATOM 2156 C C . GLY B 1 122 ? -4.438 25 -3.309 1 81.69 122 GLY B C 1
ATOM 2157 O O . GLY B 1 122 ? -5 24.984 -4.406 1 81.69 122 GLY B O 1
ATOM 2158 N N . GLN B 1 123 ? -3.17 25.172 -3.09 1 84.94 123 GLN B N 1
ATOM 2159 C CA . GLN B 1 123 ? -2.207 25.031 -4.176 1 84.94 123 GLN B CA 1
ATOM 2160 C C . GLN B 1 123 ? -1.188 23.938 -3.881 1 84.94 123 GLN B C 1
ATOM 2162 O O . GLN B 1 123 ? -0.679 23.844 -2.762 1 84.94 123 GLN B O 1
ATOM 2167 N N . TRP B 1 124 ? -1.026 23.109 -4.961 1 88.94 124 TRP B N 1
ATOM 2168 C CA . TRP B 1 124 ? -0.005 22.078 -4.793 1 88.94 124 TRP B CA 1
ATOM 2169 C C . TRP B 1 124 ? 1.387 22.688 -4.719 1 88.94 124 TRP B C 1
ATOM 2171 O O . TRP B 1 124 ? 1.744 23.531 -5.551 1 88.94 124 TRP B O 1
ATOM 2181 N N . GLY B 1 125 ? 2.006 22.281 -3.676 1 86.25 125 GLY B N 1
ATOM 2182 C CA . GLY B 1 125 ? 3.426 22.594 -3.672 1 86.25 125 GLY B CA 1
ATOM 2183 C C . GLY B 1 125 ? 4.246 21.656 -4.551 1 86.25 125 GLY B C 1
ATOM 2184 O O . GLY B 1 125 ? 3.693 20.812 -5.246 1 86.25 125 GLY B O 1
ATOM 2185 N N . GLY B 1 126 ? 5.551 21.938 -4.492 1 89.06 126 GLY B N 1
ATOM 2186 C CA . GLY B 1 126 ? 6.445 21.031 -5.211 1 89.06 126 GLY B CA 1
ATOM 2187 C C . GLY B 1 126 ? 6.613 19.688 -4.535 1 89.06 126 GLY B C 1
ATOM 2188 O O . GLY B 1 126 ? 6.348 19.547 -3.34 1 89.06 126 GLY B O 1
ATOM 2189 N N . TRP B 1 127 ? 7.02 18.734 -5.383 1 94.06 127 TRP B N 1
ATOM 2190 C CA . TRP B 1 127 ? 7.371 17.438 -4.82 1 94.06 127 TRP B CA 1
ATOM 2191 C C . TRP B 1 127 ? 8.656 17.531 -4.004 1 94.06 127 TRP B C 1
ATOM 2193 O O . TRP B 1 127 ? 9.578 18.266 -4.363 1 94.06 127 TRP B O 1
ATOM 2203 N N . SER B 1 128 ? 8.609 16.781 -2.998 1 94.75 128 SER B N 1
ATOM 2204 C CA . SER B 1 128 ? 9.867 16.625 -2.277 1 94.75 128 SER B CA 1
ATOM 2205 C C . SER B 1 128 ? 10.906 15.883 -3.117 1 94.75 128 SER B C 1
ATOM 2207 O O . SER B 1 128 ? 10.562 15.273 -4.133 1 94.75 128 SER B O 1
ATOM 2209 N N . ALA B 1 129 ? 12.188 15.984 -2.559 1 95.25 129 ALA B N 1
ATOM 2210 C CA . ALA B 1 129 ? 13.141 15.008 -3.07 1 95.25 129 ALA B CA 1
ATOM 2211 C C . ALA B 1 129 ? 12.688 13.578 -2.777 1 95.25 129 ALA B C 1
ATOM 2213 O O . ALA B 1 129 ? 11.781 13.367 -1.971 1 95.25 129 ALA B O 1
ATOM 2214 N N . GLN B 1 130 ? 13.359 12.641 -3.529 1 97.31 130 GLN B N 1
ATOM 2215 C CA . GLN B 1 130 ? 13.016 11.242 -3.268 1 97.31 130 GLN B CA 1
ATOM 2216 C C . GLN B 1 130 ? 14.016 10.602 -2.311 1 97.31 130 GLN B C 1
ATOM 2218 O O . GLN B 1 130 ? 15.227 10.812 -2.432 1 97.31 130 GLN B O 1
ATOM 2223 N N . CYS B 1 131 ? 13.445 9.898 -1.349 1 97.5 131 CYS B N 1
ATOM 2224 C CA . CYS B 1 131 ? 14.336 9.086 -0.528 1 97.5 131 CYS B CA 1
ATOM 2225 C C . CYS B 1 131 ? 15.055 8.047 -1.376 1 97.5 131 CYS B C 1
ATOM 2227 O O . CYS B 1 131 ? 14.445 7.395 -2.227 1 97.5 131 CYS B O 1
ATOM 2229 N N . PRO B 1 132 ? 16.328 7.871 -1.114 1 95.75 132 PRO B N 1
ATOM 2230 C CA . PRO B 1 132 ? 17.047 6.844 -1.874 1 95.75 132 PRO B CA 1
ATOM 2231 C C . PRO B 1 132 ? 16.484 5.441 -1.646 1 95.75 132 PRO B C 1
ATOM 2233 O O . PRO B 1 132 ? 16.516 4.605 -2.551 1 95.75 132 PRO B O 1
ATOM 2236 N N . ARG B 1 133 ? 16.078 5.164 -0.504 1 94.12 133 ARG B N 1
ATOM 2237 C CA . ARG B 1 133 ? 15.492 3.857 -0.21 1 94.12 133 ARG B CA 1
ATOM 2238 C C . ARG B 1 133 ? 14.008 3.982 0.1 1 94.12 133 ARG B C 1
ATOM 2240 O O . ARG B 1 133 ? 13.164 3.805 -0.785 1 94.12 133 ARG B O 1
ATOM 2247 N N . ALA B 1 134 ? 13.703 4.457 1.344 1 95.88 134 ALA B N 1
ATOM 2248 C CA . ALA B 1 134 ? 12.289 4.551 1.711 1 95.88 134 ALA B CA 1
ATOM 2249 C C . ALA B 1 134 ? 12.078 5.578 2.82 1 95.88 134 ALA B C 1
ATOM 2251 O O . ALA B 1 134 ? 13.023 5.941 3.525 1 95.88 134 ALA B O 1
ATOM 2252 N N . VAL B 1 135 ? 10.852 6.027 2.938 1 96.12 135 VAL B N 1
ATOM 2253 C CA . VAL B 1 135 ? 10.43 6.82 4.086 1 96.12 135 VAL B CA 1
ATOM 2254 C C . VAL B 1 135 ? 10.227 5.91 5.297 1 96.12 135 VAL B C 1
ATOM 2256 O O . VAL B 1 135 ? 9.586 4.859 5.191 1 96.12 135 VAL B O 1
ATOM 2259 N N . CYS B 1 136 ? 10.711 6.336 6.461 1 94.62 136 CYS B N 1
ATOM 2260 C CA . CYS B 1 136 ? 10.523 5.5 7.637 1 94.62 136 CYS B CA 1
ATOM 2261 C C . CYS B 1 136 ? 10.219 6.348 8.867 1 94.62 136 CYS B C 1
ATOM 2263 O O . CYS B 1 136 ? 10.336 5.875 10 1 94.62 136 CYS B O 1
ATOM 2265 N N . GLY B 1 137 ? 9.852 7.531 8.688 1 94.5 137 GLY B N 1
ATOM 2266 C CA . GLY B 1 137 ? 9.492 8.367 9.82 1 94.5 137 GLY B CA 1
ATOM 2267 C C . GLY B 1 137 ? 8.859 9.688 9.406 1 94.5 137 GLY B C 1
ATOM 2268 O O . GLY B 1 137 ? 8.945 10.086 8.25 1 94.5 137 GLY B O 1
ATOM 2269 N N . THR B 1 138 ? 8.25 10.328 10.406 1 92.56 138 THR B N 1
ATOM 2270 C CA . THR B 1 138 ? 7.582 11.594 10.133 1 92.56 138 THR B CA 1
ATOM 2271 C C . THR B 1 138 ? 7.758 12.555 11.305 1 92.56 138 THR B C 1
ATOM 2273 O O . THR B 1 138 ? 7.941 12.133 12.445 1 92.56 138 THR B O 1
ATOM 2276 N N . GLU B 1 139 ? 7.723 13.797 10.883 1 88.56 139 GLU B N 1
ATOM 2277 C CA . GLU B 1 139 ? 7.625 14.922 11.812 1 88.56 139 GLU B CA 1
ATOM 2278 C C . GLU B 1 139 ? 6.82 16.062 11.211 1 88.56 139 GLU B C 1
ATOM 2280 O O . GLU B 1 139 ? 6.895 16.312 10.008 1 88.56 139 GLU B O 1
ATOM 2285 N N . THR B 1 140 ? 6.059 16.656 12 1 82.19 140 THR B N 1
ATOM 2286 C CA . THR B 1 140 ? 5.219 17.734 11.469 1 82.19 140 THR B CA 1
ATOM 2287 C C . THR B 1 140 ? 5.512 19.047 12.18 1 82.19 140 THR B C 1
ATOM 2289 O O . THR B 1 140 ? 5.996 19.047 13.312 1 82.19 140 THR B O 1
ATOM 2292 N N . TRP B 1 141 ? 5.309 20.016 11.398 1 78 141 TRP B N 1
ATOM 2293 C CA . TRP B 1 141 ? 5.328 21.375 11.922 1 78 141 TRP B CA 1
ATOM 2294 C C . TRP B 1 141 ? 3.918 21.844 12.266 1 78 141 TRP B C 1
ATOM 2296 O O . TRP B 1 141 ? 3.043 21.906 11.398 1 78 141 TRP B O 1
ATOM 2306 N N . GLN B 1 142 ? 3.688 22.031 13.531 1 72 142 GLN B N 1
ATOM 2307 C CA . GLN B 1 142 ? 2.326 22.359 13.938 1 72 142 GLN B CA 1
ATOM 2308 C C . GLN B 1 142 ? 2.254 23.75 14.539 1 72 142 GLN B C 1
ATOM 2310 O O . GLN B 1 142 ? 3.18 24.188 15.227 1 72 142 GLN B O 1
ATOM 2315 N N . ASP B 1 143 ? 1.187 24.453 14.078 1 64.5 143 ASP B N 1
ATOM 2316 C CA . ASP B 1 143 ? 0.884 25.719 14.75 1 64.5 143 ASP B CA 1
ATOM 2317 C C . ASP B 1 143 ? 0.309 25.469 16.141 1 64.5 143 ASP B C 1
ATOM 2319 O O . ASP B 1 143 ? -0.531 24.594 16.328 1 64.5 143 ASP B O 1
ATOM 2323 N N . PRO B 1 144 ? 1.102 26.094 17.172 1 53 144 PRO B N 1
ATOM 2324 C CA . PRO B 1 144 ? 0.486 25.938 18.484 1 53 144 PRO B CA 1
ATOM 2325 C C . PRO B 1 144 ? -0.988 26.328 18.5 1 53 144 PRO B C 1
ATOM 2327 O O . PRO B 1 144 ? -1.402 27.219 17.734 1 53 144 PRO B O 1
ATOM 2330 N N . ALA B 1 145 ? -1.872 25.312 18.812 1 49.19 145 ALA B N 1
ATOM 2331 C CA . ALA B 1 145 ? -3.258 25.734 19 1 49.19 145 ALA B CA 1
ATOM 2332 C C . ALA B 1 145 ? -3.326 27.109 19.625 1 49.19 145 ALA B C 1
ATOM 2334 O O . ALA B 1 145 ? -2.855 27.328 20.75 1 49.19 145 ALA B O 1
ATOM 2335 N N . GLN B 1 146 ? -3.035 28.109 19 1 46.91 146 GLN B N 1
ATOM 2336 C CA . GLN B 1 146 ? -3.262 29.328 19.781 1 46.91 146 GLN B CA 1
ATOM 2337 C C . GLN B 1 146 ? -4.445 29.156 20.734 1 46.91 146 GLN B C 1
ATOM 2339 O O . GLN B 1 146 ? -5.188 28.172 20.641 1 46.91 146 GLN B O 1
ATOM 2344 N N . GLY B 1 147 ? -5.156 30.422 21.234 1 39.84 147 GLY B N 1
ATOM 2345 C CA . GLY B 1 147 ? -6.18 30.672 22.234 1 39.84 147 GLY B CA 1
ATOM 2346 C C . GLY B 1 147 ? -7.316 29.672 22.188 1 39.84 147 GLY B C 1
ATOM 2347 O O . GLY B 1 147 ? -7.309 28.75 21.375 1 39.84 147 GLY B O 1
ATOM 2348 N N . LEU B 1 148 ? -8.477 30 22.906 1 40.34 148 LEU B N 1
ATOM 2349 C CA . LEU B 1 148 ? -9.727 29.328 23.25 1 40.34 148 LEU B CA 1
ATOM 2350 C C . LEU B 1 148 ? -10.289 28.578 22.047 1 40.34 148 LEU B C 1
ATOM 2352 O O . LEU B 1 148 ? -11.141 27.703 22.203 1 40.34 148 LEU B O 1
ATOM 2356 N N . LYS B 1 149 ? -10.422 29.219 20.891 1 43.56 149 LYS B N 1
ATOM 2357 C CA . LYS B 1 149 ? -11.383 28.812 19.875 1 43.56 149 LYS B CA 1
ATOM 2358 C C . LYS B 1 149 ? -10.766 27.828 18.891 1 43.56 149 LYS B C 1
ATOM 2360 O O . LYS B 1 149 ? -11.484 27.156 18.141 1 43.56 149 LYS B O 1
ATOM 2365 N N . SER B 1 150 ? -9.5 27.969 18.359 1 43.53 150 SER B N 1
ATOM 2366 C CA . SER B 1 150 ? -9.141 27.328 17.094 1 43.53 150 SER B CA 1
ATOM 2367 C C . SER B 1 150 ? -8.453 26 17.328 1 43.53 150 SER B C 1
ATOM 2369 O O . SER B 1 150 ? -7.273 25.953 17.672 1 43.53 150 SER B O 1
ATOM 2371 N N . ASP B 1 151 ? -8.773 25.188 18.031 1 45 151 ASP B N 1
ATOM 2372 C CA . ASP B 1 151 ? -8.375 23.812 18.297 1 45 151 ASP B CA 1
ATOM 2373 C C . ASP B 1 151 ? -7.988 23.109 17 1 45 151 ASP B C 1
ATOM 2375 O O . ASP B 1 151 ? -7.906 21.875 16.969 1 45 151 ASP B O 1
ATOM 2379 N N . ASP B 1 152 ? -7.984 23.766 15.891 1 50.06 152 ASP B N 1
ATOM 2380 C CA . ASP B 1 152 ? -7.832 22.969 14.672 1 50.06 152 ASP B CA 1
ATOM 2381 C C . ASP B 1 152 ? -6.359 22.75 14.336 1 50.06 152 ASP B C 1
ATOM 2383 O O . ASP B 1 152 ? -5.68 23.672 13.875 1 50.06 152 ASP B O 1
ATOM 2387 N N . THR B 1 153 ? -5.625 22.016 15.18 1 53.78 153 THR B N 1
ATOM 2388 C CA . THR B 1 153 ? -4.258 21.703 14.773 1 53.78 153 THR B CA 1
ATOM 2389 C C . THR B 1 153 ? -4.238 20.984 13.422 1 53.78 153 THR B C 1
ATOM 2391 O O . THR B 1 153 ? -4.57 19.812 13.344 1 53.78 153 THR B O 1
ATOM 2394 N N . ALA B 1 154 ? -4.43 21.719 12.414 1 64.44 154 ALA B N 1
ATOM 2395 C CA . ALA B 1 154 ? -4.215 21.172 11.078 1 64.44 154 ALA B CA 1
ATOM 2396 C C . ALA B 1 154 ? -2.729 21.078 10.758 1 64.44 154 ALA B C 1
ATOM 2398 O O . ALA B 1 154 ? -1.905 21.75 11.375 1 64.44 154 ALA B O 1
ATOM 2399 N N . LEU B 1 155 ? -2.414 19.891 10.086 1 69 155 LEU B N 1
ATOM 2400 C CA . LEU 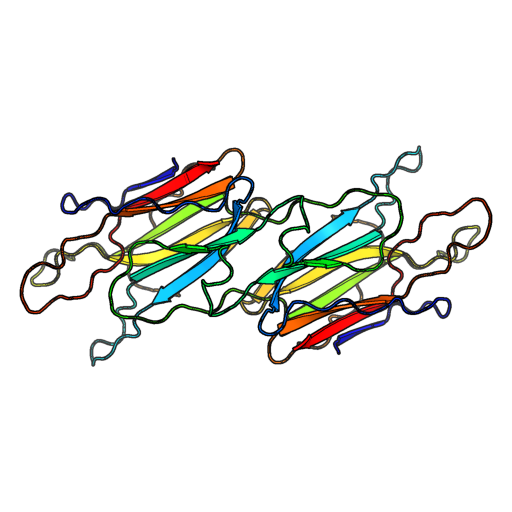B 1 155 ? -1.053 19.812 9.562 1 69 155 LEU B CA 1
ATOM 2401 C C . LEU B 1 155 ? -0.699 21.062 8.773 1 69 155 LEU B C 1
ATOM 2403 O O . LEU B 1 155 ? -1.486 21.516 7.945 1 69 155 LEU B O 1
ATOM 2407 N N . ASN B 1 156 ? 0.18 21.828 9.414 1 64.62 156 ASN B N 1
ATOM 2408 C CA . ASN B 1 156 ? 0.612 23.016 8.68 1 64.62 156 ASN B CA 1
ATOM 2409 C C . ASN B 1 156 ? 1.42 22.641 7.438 1 64.62 156 ASN B C 1
ATOM 2411 O O . ASN B 1 156 ? 1.688 21.453 7.203 1 64.62 156 ASN B O 1
ATOM 2415 N N . ASP B 1 157 ? 1.869 23.5 6.742 1 58.78 157 ASP B N 1
ATOM 2416 C CA . ASP B 1 157 ? 2.506 23.406 5.43 1 58.78 157 ASP B CA 1
ATOM 2417 C C . ASP B 1 157 ? 3.836 22.656 5.523 1 58.78 157 ASP B C 1
ATOM 2419 O O . ASP B 1 157 ? 4.348 22.156 4.52 1 58.78 157 ASP B O 1
ATOM 2423 N N . LEU B 1 158 ? 4.41 22.594 6.609 1 59.22 158 LEU B N 1
ATOM 2424 C CA . LEU B 1 158 ? 5.734 21.984 6.578 1 59.22 158 LEU B CA 1
ATOM 2425 C C . LEU B 1 158 ? 5.715 20.594 7.227 1 59.22 158 LEU B C 1
ATOM 2427 O O . LEU B 1 158 ? 5.277 20.453 8.367 1 59.22 158 LEU B O 1
ATOM 2431 N N . ASN B 1 159 ? 5.898 19.641 6.398 1 77.06 159 ASN B N 1
ATOM 2432 C CA . ASN B 1 159 ? 6.043 18.281 6.887 1 77.06 159 ASN B CA 1
ATOM 2433 C C . ASN B 1 159 ? 7.367 17.656 6.441 1 77.06 159 ASN B C 1
ATOM 2435 O O . ASN B 1 159 ? 7.875 17.984 5.363 1 77.06 159 ASN B O 1
ATOM 2439 N N . GLU B 1 160 ? 7.969 17.188 7.484 1 87.88 160 GLU B N 1
ATOM 2440 C CA . GLU B 1 160 ? 9.188 16.438 7.18 1 87.88 160 GLU B CA 1
ATOM 2441 C C . GLU B 1 160 ? 8.969 14.938 7.309 1 87.88 160 GLU B C 1
ATOM 2443 O O . GLU B 1 160 ? 8.312 14.477 8.242 1 87.88 160 GLU B O 1
ATOM 2448 N N . LEU B 1 161 ? 9.492 14.281 6.254 1 94.06 161 LEU B N 1
ATOM 2449 C CA . LEU B 1 161 ? 9.578 12.828 6.34 1 94.06 161 LEU B CA 1
ATOM 2450 C C . LEU B 1 161 ? 11.023 12.367 6.41 1 94.06 161 LEU B C 1
ATOM 2452 O O . LEU B 1 161 ? 11.906 12.961 5.781 1 94.06 161 LEU B O 1
ATOM 2456 N N . PHE B 1 162 ? 11.195 11.305 7.172 1 96.19 162 PHE B N 1
ATOM 2457 C CA . PHE B 1 162 ? 12.547 10.781 7.34 1 96.19 162 PHE B CA 1
ATOM 2458 C C . PHE B 1 162 ? 12.789 9.586 6.418 1 96.19 162 PHE B C 1
ATOM 2460 O O . PHE B 1 162 ? 11.969 8.664 6.359 1 96.19 162 PHE B O 1
ATOM 2467 N N . CYS B 1 163 ? 14.008 9.68 5.789 1 96.44 163 CYS B N 1
ATOM 2468 C CA . CYS B 1 163 ? 14.438 8.555 4.965 1 96.44 163 CYS B CA 1
ATOM 2469 C C . CYS B 1 163 ? 15.211 7.539 5.793 1 96.44 163 CYS B C 1
ATOM 2471 O O . CYS B 1 163 ? 15.922 7.906 6.73 1 96.44 163 CYS B O 1
ATOM 2473 N N . CYS B 1 164 ? 15 6.238 5.352 1 93.56 164 CYS B N 1
ATOM 2474 C CA . CYS B 1 164 ? 15.828 5.203 5.961 1 93.56 164 CYS B CA 1
ATOM 2475 C C . CYS B 1 164 ? 16.859 4.676 4.973 1 93.56 164 CYS B C 1
ATOM 2477 O O . CYS B 1 164 ? 16.656 4.742 3.76 1 93.56 164 CYS B O 1
#

Nearest PDB structures (foldseek):
  1vmo-assembly2_B  TM=7.246E-01  e=2.103E-09  Gallus gallus
  7bsb-assembly2_N  TM=5.339E-01  e=5.896E-03  Methanococcus voltae A3
  1vbo-assembly1_B  TM=4.244E-01  e=1.521E-02  Artocarpus integer
  3eb7-assembly1_A  TM=3.188E-01  e=6.479E+00  Bacillus thuringiensis
  1vmo-assembly2_B  TM=7.242E-01  e=1.802E-09  Gallus gallus

Solvent-accessible surface area (backbone atoms only — not comparable to full-atom values): 16884 Å² total; per-residue (Å²): 112,32,54,36,82,53,76,71,91,69,56,44,76,46,73,74,23,56,33,52,91,80,30,28,21,50,46,59,26,41,18,38,31,73,44,86,51,92,79,49,78,58,50,35,28,12,28,46,31,35,35,37,39,54,64,81,58,64,74,76,68,37,50,21,54,33,76,48,32,87,56,49,44,72,39,71,50,56,25,29,24,33,38,30,43,21,31,29,67,44,64,87,65,88,78,70,74,56,44,31,17,21,28,38,38,32,34,29,69,79,69,47,72,50,72,47,58,87,64,90,57,53,45,74,50,61,69,28,58,68,35,93,67,22,28,25,30,33,28,34,32,33,43,69,56,59,75,95,78,56,66,70,29,31,33,22,34,35,41,38,37,30,53,90,111,32,54,38,82,51,77,73,90,71,58,44,75,47,73,73,22,56,34,52,90,81,31,28,20,51,45,60,28,40,19,38,31,73,45,87,51,91,80,47,76,58,49,34,27,11,27,47,31,35,36,38,39,55,64,80,58,64,76,76,68,38,50,19,55,33,78,48,32,87,57,50,45,72,40,71,49,54,25,31,24,31,38,30,42,21,31,28,68,44,64,88,66,88,76,70,73,55,45,30,16,21,28,38,38,31,34,29,71,78,69,48,70,50,73,48,58,88,64,90,58,52,46,75,49,62,69,28,58,66,36,92,65,23,28,24,29,33,27,34,31,33,43,69,57,59,74,97,79,52,67,69,29,30,33,24,36,36,40,39,35,30,54,90

Foldseek 3Di:
DKKFFPDDPAFDKDDKDFAPPQKFFQDKDWDWDQQPDPVRAQIFTQDMDGDIDHQPDCPVVPDDDDDDDPDDDDDGRKAWWKKKFFWAQPDPDDDDNAITTRWMWTAIPVGDIDTGDDHPHGDITDMIDTAPPHWTMWMATWHDPPDDPCPRGGGHRMIDTDHD/DKKFDPDDPAFDKDDKDFAPPQKFFQDKDWDWDQQPDPVGAQIFTQDMDGDIDHQPDCPVVDDDDDDDDPDDDDDGRKAWWKKKFFWAQPDPDDDDNAITTRWMWTAIPVGDIDTGDDHPHGDITDMIDTAPPHWTMWMATWHDPPDDPCPRRGGHRMIDTDHD

Secondary structure (DSSP, 8-state):
-EEE-------EEPPPEEPPTTEEEEEEEEEEE---SSSTT--EEEEEEEEEEESS-GGGS-EEE----SS-EEPPPP-EEEEEEEEE---SSSS----EEEEEEEEETTS-EEE-----SSEE-PPPPPPSS-EEEEEEEE----STT-----EEEEEEEEE-/-EEE-------EEPPPEEPPTTEEEEEEEEEEE---SSSTT--EEEEEEEEEEESS-GGGS-EEE----SS-EEPPPP-EEEEEEEEE---SSSS----EEEEEEEEETTS-EEE-S---SSEE-PPPPPPSS-EEEEEEEE----STT-----EEEEEEEEE-

Radius of gyration: 22.47 Å; Cα contacts (8 Å, |Δi|>4): 934; chains: 2; bounding box: 41×75×53 Å

InterPro domains:
  IPR005515 Vitelline membrane outer layer protein I (VOMI) [PF03762] (4-164)
  IPR005515 Vitelline membrane outer layer protein I (VOMI) [PTHR18841] (3-164)
  IPR036706 Vitelline membrane outer layer protein I (VOMI) superfamily [G3DSA:2.100.10.20] (1-164)
  IPR036706 Vitelline membrane outer layer protein I (VOMI) superfamily [SSF51092] (3-164)

pLDDT: mean 76.59, std 17.13, range [39.69, 97.56]